Protein AF-A0A7J7J1N2-F1 (afdb_monomer_lite)

Radius of gyration: 21.9 Å; chains: 1; bounding box: 59×49×59 Å

Organism: Bugula neritina (NCBI:txid10212)

Foldseek 3Di:
DFEQEQQDPCSLVCCCPVVVDQQAQAEYEYEHDDDDPLVSLVSSVVRHHQEYEYEHFCQRFPDPVDPDDPPVDPGADQFHWDDDDNFQDPDDLFQPPDDPDPPGHGDDPCPRPRHRPHYYDYGGNNVVQVVQQQFDADFDPPVRDTPRPPGGGHRHPDGVPDPDDDDDDDDDDDDDDDDDDDDDDDADPPCSVDDDDDDFDDDDPPPCVVPPVVVVVVVVVVVVPDDD

Structure (mmCIF, N/CA/C/O backbone):
data_AF-A0A7J7J1N2-F1
#
_entry.id   AF-A0A7J7J1N2-F1
#
loop_
_atom_site.group_PDB
_atom_site.id
_atom_site.type_symbol
_atom_site.label_atom_id
_atom_site.label_alt_id
_atom_site.label_comp_id
_atom_site.label_asym_id
_atom_site.label_entity_id
_atom_site.label_seq_id
_atom_site.pdbx_PDB_ins_code
_atom_site.Cartn_x
_atom_site.Cartn_y
_atom_site.Cartn_z
_atom_site.occupancy
_atom_site.B_iso_or_equiv
_atom_site.auth_seq_id
_atom_site.auth_comp_id
_atom_site.auth_asym_id
_atom_site.auth_atom_id
_atom_site.pdbx_PDB_model_num
ATOM 1 N N . MET A 1 1 ? -14.473 -2.822 15.893 1.00 94.19 1 MET A N 1
ATOM 2 C CA . MET A 1 1 ? -13.327 -2.396 15.053 1.00 94.19 1 MET A CA 1
ATOM 3 C C . MET A 1 1 ? -12.204 -2.017 15.994 1.00 94.19 1 MET A C 1
ATOM 5 O O . MET A 1 1 ? -12.523 -1.513 17.062 1.00 94.19 1 MET A O 1
ATOM 9 N N . ILE A 1 2 ? -10.948 -2.282 15.640 1.00 96.94 2 ILE A N 1
ATOM 10 C CA . ILE A 1 2 ? -9.787 -2.028 16.507 1.00 96.94 2 ILE A CA 1
ATOM 11 C C . ILE A 1 2 ? -8.781 -1.155 15.760 1.00 96.94 2 ILE A C 1
ATOM 13 O O . ILE A 1 2 ? -8.424 -1.467 14.622 1.00 96.94 2 ILE A O 1
ATOM 17 N N . TYR A 1 3 ? -8.334 -0.071 16.387 1.00 97.88 3 TYR A N 1
ATOM 18 C CA . TYR A 1 3 ? -7.266 0.773 15.863 1.00 97.88 3 TYR A CA 1
ATOM 19 C C . TYR A 1 3 ? -5.904 0.207 16.265 1.00 97.88 3 TYR A C 1
ATOM 21 O O . TYR A 1 3 ? -5.630 -0.002 17.444 1.00 97.88 3 TYR A O 1
ATOM 29 N N . VAL A 1 4 ? -5.045 -0.038 15.273 1.00 97.88 4 VAL A N 1
ATOM 30 C CA . VAL A 1 4 ? -3.766 -0.745 15.462 1.00 97.88 4 VAL A CA 1
ATOM 31 C C . VAL A 1 4 ? -2.547 0.105 15.116 1.00 97.88 4 VAL A C 1
ATOM 33 O O . VAL A 1 4 ? -1.507 -0.433 14.744 1.00 97.88 4 VAL A O 1
ATOM 36 N N . ASN A 1 5 ? -2.651 1.436 15.206 1.00 98.12 5 ASN A N 1
ATOM 37 C CA . ASN A 1 5 ? -1.556 2.345 14.855 1.00 98.12 5 ASN A CA 1
ATOM 38 C C . ASN A 1 5 ? -1.039 2.080 13.427 1.00 98.12 5 ASN A C 1
ATOM 40 O O . ASN A 1 5 ? -1.822 2.091 12.474 1.00 98.12 5 ASN A O 1
ATOM 44 N N . TYR A 1 6 ? 0.258 1.811 13.257 1.00 98.25 6 TYR A N 1
ATOM 45 C CA . TYR A 1 6 ? 0.853 1.457 11.971 1.00 98.25 6 TYR A CA 1
ATOM 46 C C . TYR A 1 6 ? 0.746 -0.046 11.667 1.00 98.25 6 TYR A C 1
ATOM 48 O O . TYR A 1 6 ? 1.244 -0.480 10.632 1.00 98.25 6 TYR A O 1
ATOM 56 N N . GLY A 1 7 ? 0.105 -0.857 12.508 1.00 97.88 7 GLY A N 1
ATOM 57 C CA . GLY A 1 7 ? -0.093 -2.288 12.272 1.00 97.88 7 GLY A CA 1
ATOM 58 C C . GLY A 1 7 ? 1.214 -3.076 12.195 1.00 97.88 7 GLY A C 1
ATOM 59 O O . GLY A 1 7 ? 1.315 -3.995 11.384 1.00 97.88 7 GLY A O 1
ATOM 60 N N . ARG A 1 8 ? 2.229 -2.680 12.970 1.00 98.25 8 ARG A N 1
ATOM 61 C CA . ARG A 1 8 ? 3.507 -3.396 13.079 1.00 98.25 8 ARG A CA 1
ATOM 62 C C . ARG A 1 8 ? 3.382 -4.572 14.045 1.00 98.25 8 ARG A C 1
ATOM 64 O O . ARG A 1 8 ? 2.443 -4.610 14.838 1.00 98.25 8 ARG A O 1
ATOM 71 N N . GLU A 1 9 ? 4.321 -5.518 14.007 1.00 97.69 9 GLU A N 1
ATOM 72 C CA . GLU A 1 9 ? 4.297 -6.671 14.926 1.00 97.69 9 GLU A CA 1
ATOM 73 C C . GLU A 1 9 ? 4.297 -6.186 16.384 1.00 97.69 9 GLU A C 1
ATOM 75 O O . GLU A 1 9 ? 3.519 -6.691 17.185 1.00 97.69 9 GLU A O 1
ATOM 80 N N . GLU A 1 10 ? 5.070 -5.145 16.713 1.00 97.56 10 GLU A N 1
ATOM 81 C CA . GLU A 1 10 ? 5.071 -4.543 18.048 1.00 97.56 10 GLU A CA 1
ATOM 82 C C . GLU A 1 10 ? 3.730 -3.901 18.427 1.00 97.56 10 GLU A C 1
ATOM 84 O O . GLU A 1 10 ? 3.342 -3.972 19.590 1.00 97.56 10 GLU A O 1
ATOM 89 N N . ASP A 1 11 ? 2.997 -3.323 17.467 1.00 97.81 11 ASP A N 1
ATOM 90 C CA . ASP A 1 11 ? 1.694 -2.705 17.733 1.00 97.81 11 ASP A CA 1
ATOM 91 C C . ASP A 1 11 ? 0.656 -3.796 18.062 1.00 97.81 11 ASP A C 1
ATOM 93 O O . ASP A 1 11 ? -0.063 -3.703 19.057 1.00 97.81 11 ASP A O 1
ATOM 97 N N . PHE A 1 12 ? 0.615 -4.868 17.262 1.00 97.81 12 PHE A N 1
ATOM 98 C CA . PHE A 1 12 ? -0.273 -6.009 17.499 1.00 97.81 12 PHE A CA 1
ATOM 99 C C . PHE A 1 12 ? 0.091 -6.785 18.769 1.00 97.81 12 PHE A C 1
ATOM 101 O O . PHE A 1 12 ? -0.794 -7.187 19.525 1.00 97.81 12 PHE A O 1
ATOM 108 N N . HIS A 1 13 ? 1.385 -7.008 19.012 1.00 97.25 13 HIS A N 1
ATOM 109 C CA . HIS A 1 13 ? 1.867 -7.686 20.209 1.00 97.25 13 HIS A CA 1
ATOM 110 C C . HIS A 1 13 ? 1.485 -6.911 21.469 1.00 97.25 13 HIS A C 1
ATOM 112 O O . HIS A 1 13 ? 0.858 -7.486 22.351 1.00 97.25 13 HIS A O 1
ATOM 118 N N . TRP A 1 14 ? 1.768 -5.607 21.504 1.00 95.56 14 TRP A N 1
ATOM 119 C CA . TRP A 1 14 ? 1.466 -4.750 22.647 1.00 95.56 14 TRP A CA 1
ATOM 120 C C . TRP A 1 14 ? -0.037 -4.677 22.948 1.00 95.56 14 TRP A C 1
ATOM 122 O O . TRP A 1 14 ? -0.441 -4.817 24.099 1.00 95.56 14 TRP A O 1
ATOM 132 N N . LEU A 1 15 ? -0.889 -4.551 21.924 1.00 95.06 15 LEU A N 1
ATOM 133 C CA . LEU A 1 15 ? -2.345 -4.592 22.115 1.00 95.06 15 LEU A CA 1
ATOM 134 C C . LEU A 1 15 ? -2.818 -5.928 22.700 1.00 95.06 15 LEU A C 1
ATOM 136 O O . LEU A 1 15 ? -3.696 -5.955 23.559 1.00 95.06 15 LEU A O 1
ATOM 140 N N . LYS A 1 16 ? -2.230 -7.040 22.250 1.00 94.31 16 LYS A N 1
ATOM 141 C CA . LYS A 1 16 ? -2.597 -8.373 22.730 1.00 94.31 16 LYS A CA 1
ATOM 142 C C . LYS A 1 16 ? -2.125 -8.627 24.164 1.00 94.31 16 LYS A C 1
ATOM 144 O O . LYS A 1 16 ? -2.864 -9.239 24.926 1.00 94.31 16 LYS A O 1
ATOM 149 N N . THR A 1 17 ? -0.911 -8.207 24.525 1.00 94.38 17 THR A N 1
ATOM 150 C CA . THR A 1 17 ? -0.311 -8.522 25.833 1.00 94.38 17 THR A CA 1
ATOM 151 C C . THR A 1 17 ? -0.628 -7.487 26.902 1.00 94.38 17 THR A C 1
ATOM 153 O O . THR A 1 17 ? -1.011 -7.863 28.003 1.00 94.38 17 THR A O 1
ATOM 156 N N . GLU A 1 18 ? -0.509 -6.198 26.582 1.00 92.00 18 GLU A N 1
ATOM 157 C CA . GLU A 1 18 ? -0.616 -5.113 27.566 1.00 92.00 18 GLU A CA 1
ATOM 158 C C . GLU A 1 18 ? -2.031 -4.549 27.671 1.00 92.00 18 GLU A C 1
ATOM 160 O O . GLU A 1 18 ? -2.418 -4.050 28.722 1.00 92.00 18 GLU A O 1
ATOM 165 N N . GLN A 1 19 ? -2.804 -4.604 26.582 1.00 89.19 19 GLN A N 1
ATOM 166 C CA . GLN A 1 19 ? -4.180 -4.089 26.535 1.00 89.19 19 GLN A CA 1
ATOM 167 C C . GLN A 1 19 ? -5.235 -5.203 26.487 1.00 89.19 19 GLN A C 1
ATOM 169 O O . GLN A 1 19 ? -6.429 -4.918 26.474 1.00 89.19 19 GLN A O 1
ATOM 174 N N . ASN A 1 20 ? -4.801 -6.471 26.463 1.00 90.75 20 ASN A N 1
ATOM 175 C CA . ASN A 1 20 ? -5.659 -7.658 26.412 1.00 90.75 20 ASN A CA 1
ATOM 176 C C . ASN A 1 20 ? -6.743 -7.588 25.312 1.00 90.75 20 ASN A C 1
ATOM 178 O O . ASN A 1 20 ? -7.880 -8.022 25.502 1.00 90.75 20 ASN A O 1
ATOM 182 N N . VAL A 1 21 ? -6.394 -7.001 24.164 1.00 91.62 21 VAL A N 1
ATOM 183 C CA . VAL A 1 21 ? -7.302 -6.834 23.027 1.00 91.62 21 VAL A CA 1
ATOM 184 C C . VAL A 1 21 ? -7.444 -8.154 22.274 1.00 91.62 21 VAL A C 1
ATOM 186 O O . VAL A 1 21 ? -6.453 -8.743 21.834 1.00 91.62 21 VAL A O 1
ATOM 189 N N . ASP A 1 22 ? -8.689 -8.588 22.075 1.00 92.19 22 ASP A N 1
ATOM 190 C CA . ASP A 1 22 ? -9.017 -9.724 21.217 1.00 92.19 22 ASP A CA 1
ATOM 191 C C . ASP A 1 22 ? -9.287 -9.263 19.780 1.00 92.19 22 ASP A C 1
ATOM 193 O O . ASP A 1 22 ? -10.165 -8.439 19.512 1.00 92.19 22 ASP A O 1
ATOM 197 N N . PHE A 1 23 ? -8.517 -9.807 18.843 1.00 95.31 23 PHE A N 1
ATOM 198 C CA . PHE A 1 23 ? -8.631 -9.505 17.421 1.00 95.31 23 PHE A CA 1
ATOM 199 C C . PHE A 1 23 ? -9.545 -10.480 16.676 1.00 95.31 23 PHE A C 1
ATOM 201 O O . PHE A 1 23 ? -9.866 -10.206 15.514 1.00 95.31 23 PHE A O 1
ATOM 208 N N . GLU A 1 24 ? -9.966 -11.583 17.300 1.00 95.00 24 GLU A N 1
ATOM 209 C CA . GLU A 1 24 ? -10.722 -12.645 16.641 1.00 95.00 24 GLU A CA 1
ATOM 210 C C . GLU A 1 24 ? -12.028 -12.105 16.041 1.00 95.00 24 GLU A C 1
ATOM 212 O O . GLU A 1 24 ? -12.868 -11.494 16.704 1.00 95.00 24 GLU A O 1
ATOM 217 N N . GLY A 1 25 ? -12.192 -12.272 14.727 1.00 92.75 25 GLY A N 1
ATOM 218 C CA . GLY A 1 25 ? -13.376 -11.796 14.010 1.00 92.75 25 GLY A CA 1
ATOM 219 C C . GLY A 1 25 ? -13.485 -10.269 13.868 1.00 92.75 25 GLY A C 1
ATOM 220 O O . GLY A 1 25 ? -14.475 -9.779 13.312 1.00 92.75 25 GLY A O 1
ATOM 221 N N . SER A 1 26 ? -12.487 -9.508 14.324 1.00 95.19 26 SER A N 1
ATOM 222 C CA . SER A 1 26 ? -12.503 -8.044 14.312 1.00 95.19 26 SER A CA 1
ATOM 223 C C . SER A 1 26 ? -12.210 -7.454 12.925 1.00 95.19 26 SER A C 1
ATOM 225 O O . SER A 1 26 ? -11.628 -8.091 12.046 1.00 95.19 26 SER A O 1
ATOM 227 N N . VAL A 1 27 ? -12.606 -6.196 12.720 1.00 97.56 27 VAL A N 1
ATOM 228 C CA . VAL A 1 27 ? -12.103 -5.365 11.616 1.00 97.56 27 VAL A CA 1
ATOM 229 C C . VAL A 1 27 ? -11.045 -4.439 12.194 1.00 97.56 27 VAL A C 1
ATOM 231 O O . VAL A 1 27 ? -11.363 -3.663 13.100 1.00 97.56 27 VAL A O 1
ATOM 234 N N . VAL A 1 28 ? -9.821 -4.500 11.677 1.00 98.06 28 VAL A N 1
ATOM 235 C CA . VAL A 1 28 ? -8.739 -3.608 12.108 1.00 98.06 28 VAL A CA 1
ATOM 236 C C . VAL A 1 28 ? -8.658 -2.383 11.209 1.00 98.06 28 VAL A C 1
ATOM 238 O O . VAL A 1 28 ? -8.898 -2.475 10.005 1.00 98.06 28 VAL A O 1
ATOM 241 N N . ILE A 1 29 ? -8.309 -1.237 11.784 1.00 98.50 29 ILE A N 1
ATOM 242 C CA . ILE A 1 29 ? -7.988 -0.011 11.054 1.00 98.50 29 ILE A CA 1
ATOM 243 C C . ILE A 1 29 ? -6.557 0.416 11.387 1.00 98.50 29 ILE A C 1
ATOM 245 O O . ILE A 1 29 ? -6.199 0.559 12.556 1.00 98.50 29 ILE A O 1
ATOM 249 N N . ALA A 1 30 ? -5.731 0.591 10.357 1.00 98.50 30 ALA A N 1
ATOM 250 C CA . ALA A 1 30 ? -4.317 0.933 10.486 1.00 98.50 30 ALA A CA 1
ATOM 251 C C . ALA A 1 30 ? -3.959 2.114 9.582 1.00 98.50 30 ALA A C 1
ATOM 253 O O . ALA A 1 30 ? -4.400 2.186 8.431 1.00 98.50 30 ALA A O 1
ATOM 254 N N . ARG A 1 31 ? -3.100 3.012 10.066 1.00 97.88 31 ARG A N 1
ATOM 255 C CA . ARG A 1 31 ? -2.530 4.067 9.224 1.00 97.88 31 ARG A CA 1
ATOM 256 C C . ARG A 1 31 ? -1.382 3.540 8.358 1.00 97.88 31 ARG A C 1
ATOM 258 O O . ARG A 1 31 ? -0.625 2.634 8.737 1.00 97.88 31 ARG A O 1
ATOM 265 N N . TYR A 1 32 ? -1.256 4.094 7.155 1.00 98.25 32 TYR A N 1
ATOM 266 C CA . TYR A 1 32 ? -0.101 3.887 6.280 1.00 98.25 32 TYR A CA 1
ATOM 267 C C . TYR A 1 32 ? 1.189 4.399 6.928 1.00 98.25 32 TYR A C 1
ATOM 269 O O . TYR A 1 32 ? 1.142 5.253 7.797 1.00 98.25 32 TYR A O 1
ATOM 277 N N . GLY A 1 33 ? 2.341 3.871 6.496 1.00 96.69 33 GLY A N 1
ATOM 278 C CA . GLY A 1 33 ? 3.667 4.263 6.995 1.00 96.69 33 GLY A CA 1
ATOM 279 C C . GLY A 1 33 ? 4.388 3.159 7.775 1.00 96.69 33 GLY A C 1
ATOM 280 O O . GLY A 1 33 ? 3.802 2.119 8.081 1.00 96.69 33 GLY A O 1
ATOM 281 N N . LYS A 1 34 ? 5.666 3.400 8.089 1.00 97.19 34 LYS A N 1
ATOM 282 C CA . LYS A 1 34 ? 6.611 2.538 8.838 1.00 97.19 34 LYS A CA 1
ATOM 283 C C . LYS A 1 34 ? 6.968 1.186 8.203 1.00 97.19 34 LYS A C 1
ATOM 285 O O . LYS A 1 34 ? 8.148 0.906 8.056 1.00 97.19 34 LYS A O 1
ATOM 290 N N . ILE A 1 35 ? 5.986 0.375 7.816 1.00 97.69 35 ILE A N 1
ATOM 291 C CA . ILE A 1 35 ? 6.182 -0.938 7.180 1.00 97.69 35 ILE A CA 1
ATOM 292 C C . ILE A 1 35 ? 5.383 -1.048 5.883 1.00 97.69 35 ILE A C 1
ATOM 294 O O . ILE A 1 35 ? 4.465 -0.255 5.628 1.00 97.69 35 ILE A O 1
ATOM 298 N N . PHE A 1 36 ? 5.714 -2.046 5.064 1.00 96.94 36 PHE A N 1
ATOM 299 C CA . PHE A 1 36 ? 4.992 -2.300 3.828 1.00 96.94 36 PHE A CA 1
ATOM 300 C C . PHE A 1 36 ? 3.535 -2.682 4.113 1.00 96.94 36 PHE A C 1
ATOM 302 O O . PHE A 1 36 ? 3.192 -3.342 5.092 1.00 96.94 36 PHE A O 1
ATOM 309 N N . ARG A 1 37 ? 2.627 -2.226 3.249 1.00 97.44 37 ARG A N 1
ATOM 310 C CA . ARG A 1 37 ? 1.184 -2.362 3.476 1.00 97.44 37 ARG A CA 1
ATOM 311 C C . ARG A 1 37 ? 0.686 -3.806 3.439 1.00 97.44 37 ARG A C 1
ATOM 313 O O . ARG A 1 37 ? -0.295 -4.095 4.113 1.00 97.44 37 ARG A O 1
ATOM 320 N N . ALA A 1 38 ? 1.341 -4.691 2.680 1.00 96.56 38 ALA A N 1
ATOM 321 C CA . ALA A 1 38 ? 1.002 -6.113 2.697 1.00 96.56 38 ALA A CA 1
ATOM 322 C C . ALA A 1 38 ? 1.293 -6.730 4.070 1.00 96.56 38 ALA A C 1
ATOM 324 O O . ALA A 1 38 ? 0.462 -7.477 4.576 1.00 96.56 38 ALA A O 1
ATOM 325 N N . ASP A 1 39 ? 2.403 -6.348 4.708 1.00 97.00 39 ASP A N 1
ATOM 326 C CA . ASP A 1 39 ? 2.789 -6.871 6.022 1.00 97.00 39 ASP A CA 1
ATOM 327 C C . ASP A 1 39 ? 1.735 -6.535 7.076 1.00 97.00 39 ASP A C 1
ATOM 329 O O . ASP A 1 39 ? 1.319 -7.416 7.818 1.00 97.00 39 ASP A O 1
ATOM 333 N N . LYS A 1 40 ? 1.193 -5.309 7.065 1.00 98.19 40 LYS A N 1
ATOM 334 C CA . LYS A 1 40 ? 0.078 -4.911 7.948 1.00 98.19 40 LYS A CA 1
ATOM 335 C C . LYS A 1 40 ? -1.115 -5.868 7.837 1.00 98.19 40 LYS A C 1
ATOM 337 O O . LYS A 1 40 ? -1.709 -6.242 8.843 1.00 98.19 40 LYS A O 1
ATOM 342 N N . VAL A 1 41 ? -1.475 -6.260 6.611 1.00 97.75 41 VAL A N 1
ATOM 343 C CA . VAL A 1 41 ? -2.617 -7.150 6.333 1.00 97.75 41 VAL A CA 1
ATOM 344 C C . VAL A 1 41 ? -2.299 -8.592 6.728 1.00 97.75 41 VAL A C 1
ATOM 346 O O . VAL A 1 41 ? -3.145 -9.268 7.309 1.00 97.75 41 VAL A O 1
ATOM 349 N N . THR A 1 42 ? -1.078 -9.055 6.458 1.00 96.88 42 THR A N 1
ATOM 350 C CA . THR A 1 42 ? -0.596 -10.378 6.874 1.00 96.88 42 THR A CA 1
ATOM 351 C C . THR A 1 42 ? -0.586 -10.507 8.396 1.00 96.88 42 THR A C 1
ATOM 353 O O . THR A 1 42 ? -1.055 -11.510 8.931 1.00 96.88 42 THR A O 1
ATOM 356 N N . LEU A 1 43 ? -0.117 -9.476 9.103 1.00 97.75 43 LEU A N 1
ATOM 357 C CA . LEU A 1 43 ? -0.125 -9.414 10.561 1.00 97.75 43 LEU A CA 1
ATOM 358 C C . LEU A 1 43 ? -1.547 -9.366 11.115 1.00 97.75 43 LEU A C 1
ATOM 360 O O . LEU A 1 43 ? -1.881 -10.158 11.989 1.00 97.75 43 LEU A O 1
ATOM 364 N N . ALA A 1 44 ? -2.421 -8.534 10.548 1.00 98.06 44 ALA A N 1
ATOM 365 C CA . ALA A 1 44 ? -3.831 -8.515 10.924 1.00 98.06 44 ALA A CA 1
ATOM 366 C C . ALA A 1 44 ? -4.467 -9.914 10.832 1.00 98.06 44 ALA A C 1
ATOM 368 O O . ALA A 1 44 ? -5.111 -10.364 11.779 1.00 98.06 44 ALA A O 1
ATOM 369 N N . ALA A 1 45 ? -4.229 -10.632 9.729 1.00 97.19 45 ALA A N 1
ATOM 370 C CA . ALA A 1 45 ? -4.716 -11.997 9.549 1.00 97.19 45 ALA A CA 1
ATOM 371 C C . ALA A 1 45 ? -4.102 -12.976 10.567 1.00 97.19 45 ALA A C 1
ATOM 373 O O . ALA A 1 45 ? -4.826 -13.773 11.157 1.00 97.19 45 ALA A O 1
ATOM 374 N N . LYS A 1 46 ? -2.787 -12.892 10.818 1.00 96.75 46 LYS A N 1
ATOM 375 C CA . LYS A 1 46 ? -2.064 -13.716 11.808 1.00 96.75 46 LYS A CA 1
ATOM 376 C C . LYS A 1 46 ? -2.642 -13.567 13.218 1.00 96.75 46 LYS A C 1
ATOM 378 O O . LYS A 1 46 ? -2.661 -14.535 13.972 1.00 96.75 46 LYS A O 1
ATOM 383 N N . TYR A 1 47 ? -3.099 -12.368 13.573 1.00 97.12 47 TYR A N 1
ATOM 384 C CA . TYR A 1 47 ? -3.678 -12.085 14.884 1.00 97.12 47 TYR A CA 1
ATOM 385 C C . TYR A 1 47 ? -5.179 -12.408 14.987 1.00 97.12 47 TYR A C 1
ATOM 387 O O . TYR A 1 47 ? -5.704 -12.331 16.090 1.00 97.12 47 TYR A O 1
ATOM 395 N N . GLY A 1 48 ? -5.851 -12.821 13.902 1.00 96.88 48 GLY A N 1
ATOM 396 C CA . GLY A 1 48 ? -7.262 -13.249 13.916 1.00 96.88 48 GLY A CA 1
ATOM 397 C C . GLY A 1 48 ? -8.261 -12.223 13.366 1.00 96.88 48 GLY A C 1
ATOM 398 O O . GLY A 1 48 ? -9.473 -12.449 13.396 1.00 96.88 48 GLY A O 1
ATOM 399 N N . ALA A 1 49 ? -7.787 -11.095 12.824 1.00 97.69 49 ALA A N 1
ATOM 400 C CA . ALA A 1 49 ? -8.670 -10.110 12.209 1.00 97.69 49 ALA A CA 1
ATOM 401 C C . ALA A 1 49 ? -9.356 -10.684 10.961 1.00 97.69 49 ALA A C 1
ATOM 403 O O . ALA A 1 49 ? -8.754 -11.396 10.162 1.00 97.69 49 ALA A O 1
ATOM 404 N N . LYS A 1 50 ? -10.618 -10.308 10.747 1.00 97.38 50 LYS A N 1
ATOM 405 C CA . LYS A 1 50 ? -11.438 -10.748 9.610 1.00 97.38 50 LYS A CA 1
ATOM 406 C C . LYS A 1 50 ? -11.348 -9.820 8.402 1.00 97.38 50 LYS A C 1
ATOM 408 O O . LYS A 1 50 ? -11.672 -10.236 7.296 1.00 97.38 50 LYS A O 1
ATOM 413 N N . ALA A 1 51 ? -10.958 -8.563 8.603 1.00 98.12 51 ALA A N 1
ATOM 414 C CA . ALA A 1 51 ? -10.712 -7.598 7.535 1.00 98.12 51 ALA A CA 1
ATOM 415 C C . ALA A 1 51 ? -9.797 -6.468 8.023 1.00 98.12 51 ALA A C 1
ATOM 417 O O . ALA A 1 51 ? -9.746 -6.181 9.220 1.00 98.12 51 ALA A O 1
ATOM 418 N N . ALA A 1 52 ? -9.130 -5.795 7.085 1.00 98.31 52 ALA A N 1
ATOM 419 C CA . ALA A 1 52 ? -8.285 -4.639 7.357 1.00 98.31 52 ALA A CA 1
ATOM 420 C C . ALA A 1 52 ? -8.746 -3.397 6.580 1.00 98.31 52 ALA A C 1
ATOM 422 O O . ALA A 1 52 ? -9.095 -3.463 5.402 1.00 98.31 52 ALA A O 1
ATOM 423 N N . ILE A 1 53 ? -8.710 -2.243 7.235 1.00 98.56 53 ILE A N 1
ATOM 424 C CA . ILE A 1 53 ? -8.911 -0.931 6.625 1.00 98.56 53 ILE A CA 1
ATOM 425 C C . ILE A 1 53 ? -7.613 -0.145 6.764 1.00 98.56 53 ILE A C 1
ATOM 427 O O . ILE A 1 53 ? -7.053 -0.051 7.855 1.00 98.56 53 ILE A O 1
ATOM 431 N N . LEU A 1 54 ? -7.128 0.410 5.657 1.00 98.69 54 LEU A N 1
ATOM 432 C CA . LEU A 1 54 ? -5.924 1.238 5.631 1.00 98.69 54 LEU A CA 1
ATOM 433 C C . LEU A 1 54 ? -6.293 2.690 5.328 1.00 98.69 54 LEU A C 1
ATOM 435 O O . LEU A 1 54 ? -7.141 2.942 4.479 1.00 98.69 54 LEU A O 1
ATOM 439 N N . TYR A 1 55 ? -5.653 3.655 5.976 1.00 98.56 55 TYR A N 1
ATOM 440 C CA . TYR A 1 55 ? -5.867 5.073 5.671 1.00 98.56 55 TYR A CA 1
ATOM 441 C C . TYR A 1 55 ? -4.566 5.871 5.798 1.00 98.56 55 TYR A C 1
ATOM 443 O O . TYR A 1 55 ? -3.608 5.421 6.426 1.00 98.56 55 TYR A O 1
ATOM 451 N N . SER A 1 56 ? -4.494 7.038 5.163 1.00 98.06 56 SER A N 1
ATOM 452 C CA . SER A 1 56 ? -3.341 7.943 5.263 1.00 98.06 56 SER A CA 1
ATOM 453 C C . SER A 1 56 ? -3.629 9.013 6.306 1.00 98.06 56 SER A C 1
ATOM 455 O O . SER A 1 56 ? -4.403 9.921 6.034 1.00 98.06 56 SER A O 1
ATOM 457 N N . ASP A 1 57 ? -3.055 8.882 7.501 1.00 97.44 57 ASP A N 1
ATOM 458 C CA . ASP A 1 57 ? -3.259 9.858 8.571 1.00 97.44 57 ASP A CA 1
ATOM 459 C C . ASP A 1 57 ? -2.593 11.201 8.216 1.00 97.44 57 ASP A C 1
ATOM 461 O O . ASP A 1 57 ? -1.429 11.184 7.802 1.00 97.44 57 ASP A O 1
ATOM 465 N N . PRO A 1 58 ? -3.266 12.354 8.408 1.00 95.38 58 PRO A N 1
ATOM 466 C CA . PRO A 1 58 ? -2.667 13.669 8.184 1.00 95.38 58 PRO A CA 1
ATOM 467 C C . PRO A 1 58 ? -1.360 13.871 8.960 1.00 95.38 58 PRO A C 1
ATOM 469 O O . PRO A 1 58 ? -0.504 14.625 8.513 1.00 95.38 58 PRO A O 1
ATOM 472 N N . TYR A 1 59 ? -1.135 13.123 10.047 1.00 94.94 59 TYR A N 1
ATOM 473 C CA . TYR A 1 59 ? 0.111 13.180 10.811 1.00 94.94 59 TYR A CA 1
ATOM 474 C C . TYR A 1 59 ? 1.341 12.895 9.939 1.00 94.94 59 TYR A C 1
ATOM 476 O O . TYR A 1 59 ? 2.395 13.491 10.137 1.00 94.94 59 TYR A O 1
ATOM 484 N N . ASP A 1 60 ? 1.189 12.015 8.945 1.00 93.31 60 ASP A N 1
ATOM 485 C CA . ASP A 1 60 ? 2.244 11.642 8.003 1.00 93.31 60 ASP A CA 1
ATOM 486 C C . ASP A 1 60 ? 2.067 12.282 6.612 1.00 93.31 60 ASP A C 1
ATOM 488 O O . ASP A 1 60 ? 2.972 12.192 5.780 1.00 93.31 60 ASP A O 1
ATOM 492 N N . SER A 1 61 ? 0.901 12.869 6.313 1.00 90.06 61 SER A N 1
ATOM 493 C CA . SER A 1 61 ? 0.529 13.285 4.949 1.00 90.06 61 SER A CA 1
ATOM 494 C C . SER A 1 61 ? -0.021 14.707 4.803 1.00 90.06 61 SER A C 1
ATOM 496 O O . SER A 1 61 ? -0.504 15.052 3.721 1.00 90.06 61 SER A O 1
ATOM 498 N N . SER A 1 62 ? 0.035 15.531 5.849 1.00 89.06 62 SER A N 1
ATOM 499 C CA . SER A 1 62 ? -0.305 16.957 5.798 1.00 89.06 62 SER A CA 1
ATOM 500 C C . SER A 1 62 ? 0.736 17.818 6.514 1.00 89.06 62 SER A C 1
ATOM 502 O O . SER A 1 62 ? 1.566 17.327 7.278 1.00 89.06 62 SER A O 1
ATOM 504 N N . SER A 1 63 ? 0.672 19.132 6.292 1.00 82.06 63 SER A N 1
ATOM 505 C CA . SER A 1 63 ? 1.462 20.072 7.084 1.00 82.06 63 SER A CA 1
ATOM 506 C C . SER A 1 63 ? 0.915 20.172 8.513 1.00 82.06 63 SER A C 1
ATOM 508 O O . SER A 1 63 ? -0.303 20.206 8.695 1.00 82.06 63 SER A O 1
ATOM 510 N N . PRO A 1 64 ? 1.784 20.306 9.529 1.00 74.56 64 PRO A N 1
ATOM 511 C CA . PRO A 1 64 ? 1.372 20.671 10.885 1.00 74.56 64 PRO A CA 1
ATOM 512 C C . PRO A 1 64 ? 0.864 22.115 11.012 1.00 74.56 64 PRO A C 1
ATOM 514 O O . PRO A 1 64 ? 0.198 22.447 11.989 1.00 74.56 64 PRO A O 1
ATOM 517 N N . THR A 1 65 ? 1.228 22.996 10.075 1.00 77.38 65 THR A N 1
ATOM 518 C CA . THR A 1 65 ? 0.988 24.449 10.160 1.00 77.38 65 THR A CA 1
ATOM 519 C C . THR A 1 65 ? 0.081 24.989 9.061 1.00 77.38 65 THR A C 1
ATOM 521 O O . THR A 1 65 ? -0.302 26.157 9.110 1.00 77.38 65 THR A O 1
ATOM 524 N N . ASP A 1 66 ? -0.258 24.163 8.074 1.00 78.94 66 ASP A N 1
ATOM 525 C CA . ASP A 1 66 ? -1.038 24.556 6.909 1.00 78.94 66 ASP A CA 1
ATOM 526 C C . ASP A 1 66 ? -2.166 23.547 6.670 1.00 78.94 66 ASP A C 1
ATOM 528 O O . ASP A 1 66 ? -1.924 22.359 6.464 1.00 78.94 66 ASP A O 1
ATOM 532 N N . ASN A 1 67 ? -3.402 24.046 6.709 1.00 81.81 67 ASN A N 1
ATOM 533 C CA . ASN A 1 67 ? -4.613 23.256 6.492 1.00 81.81 67 ASN A CA 1
ATOM 534 C C . ASN A 1 67 ? -5.009 23.174 5.010 1.00 81.81 67 ASN A C 1
ATOM 536 O O . ASN A 1 67 ? -6.038 22.578 4.683 1.00 81.81 67 ASN A O 1
ATOM 540 N N . SER A 1 68 ? -4.247 23.802 4.114 1.00 90.44 68 SER A N 1
ATOM 541 C CA . SER A 1 68 ? -4.459 23.673 2.682 1.00 90.44 68 SER A CA 1
ATOM 542 C C . SER A 1 68 ? -4.125 22.255 2.215 1.00 90.44 68 SER A C 1
ATOM 544 O O . SER A 1 68 ? -3.270 21.558 2.765 1.00 90.44 68 SER A O 1
ATOM 546 N N . SER A 1 69 ? -4.797 21.824 1.158 1.00 94.44 69 SER A N 1
ATOM 547 C CA . SER A 1 69 ? -4.518 20.564 0.473 1.00 94.44 69 SER A CA 1
ATOM 548 C C . SER A 1 69 ? -4.621 20.789 -1.028 1.00 94.44 69 SER A C 1
ATOM 550 O O . SER A 1 69 ? -4.985 21.883 -1.467 1.00 94.44 69 SER A O 1
ATOM 552 N N . TYR A 1 70 ? -4.306 19.774 -1.828 1.00 95.06 70 TYR A N 1
ATOM 553 C CA . TYR A 1 70 ? -4.520 19.852 -3.270 1.00 95.06 70 TYR A CA 1
ATOM 554 C C . TYR A 1 70 ? -5.966 20.285 -3.596 1.00 95.06 70 TYR A C 1
ATOM 556 O O . TYR A 1 70 ? -6.905 19.675 -3.073 1.00 95.06 70 TYR A O 1
ATOM 564 N N . PRO A 1 71 ? -6.178 21.296 -4.464 1.00 95.44 71 PRO A N 1
ATOM 565 C CA . PRO A 1 71 ? -5.220 21.851 -5.432 1.00 95.44 71 PRO A CA 1
ATOM 566 C C . PRO A 1 71 ? -4.362 23.031 -4.949 1.00 95.44 71 PRO A C 1
ATOM 568 O O . PRO A 1 71 ? -3.429 23.407 -5.654 1.00 95.44 71 PRO A O 1
ATOM 571 N N . ASP A 1 72 ? -4.650 23.610 -3.785 1.00 94.62 72 ASP A N 1
ATOM 572 C CA . ASP A 1 72 ? -3.994 24.839 -3.315 1.00 94.62 72 ASP A CA 1
ATOM 573 C C . ASP A 1 72 ? -2.618 24.576 -2.680 1.00 94.62 72 ASP A C 1
ATOM 575 O O . ASP A 1 72 ? -1.789 25.479 -2.563 1.00 94.62 72 ASP A O 1
ATOM 579 N N . SER A 1 73 ? -2.343 23.322 -2.318 1.00 93.69 73 SER A N 1
ATOM 580 C CA . SER A 1 73 ? -1.013 22.847 -1.939 1.00 93.69 73 SER A CA 1
ATOM 581 C C . SER A 1 73 ? -0.744 21.423 -2.426 1.00 93.69 73 SER A C 1
ATOM 583 O O . SER A 1 73 ? -1.517 20.823 -3.169 1.00 93.69 73 SER A O 1
ATOM 585 N N . TRP A 1 74 ? 0.402 20.874 -2.033 1.00 92.50 74 TRP A N 1
ATOM 586 C CA . TRP A 1 74 ? 0.843 19.525 -2.385 1.00 92.50 74 TRP A CA 1
ATOM 587 C C . TRP A 1 74 ? 0.424 18.467 -1.352 1.00 92.50 74 TRP A C 1
ATOM 589 O O . TRP A 1 74 ? 0.678 17.279 -1.556 1.00 92.50 74 TRP A O 1
ATOM 599 N N . TRP A 1 75 ? -0.220 18.882 -0.255 1.00 94.94 75 TRP A N 1
ATOM 600 C CA . TRP A 1 75 ? -0.673 17.982 0.802 1.00 94.94 75 TRP A CA 1
ATOM 601 C C . TRP A 1 75 ? -1.915 17.192 0.399 1.00 94.94 75 TRP A C 1
ATOM 603 O O . TRP A 1 75 ? -2.730 17.627 -0.422 1.00 94.94 75 TRP A O 1
ATOM 613 N N . LEU A 1 76 ? -2.057 16.006 0.994 1.00 95.19 76 LEU A N 1
ATOM 614 C CA . LEU A 1 76 ? -3.141 15.083 0.685 1.00 95.19 76 LEU A CA 1
ATOM 615 C C . LEU A 1 76 ? -4.496 15.688 1.111 1.00 95.19 76 LEU A C 1
ATOM 617 O O . LEU A 1 76 ? -4.639 16.045 2.278 1.00 95.19 76 LEU A O 1
ATOM 621 N N . PRO A 1 77 ? -5.504 15.777 0.221 1.00 95.75 77 PRO A N 1
ATOM 622 C CA . PRO A 1 77 ? -6.847 16.214 0.600 1.00 95.75 77 PRO A CA 1
ATOM 623 C C . PRO A 1 77 ? -7.590 15.147 1.412 1.00 95.75 77 PRO A C 1
ATOM 625 O O . PRO A 1 77 ? -7.290 13.955 1.320 1.00 95.75 77 PRO A O 1
ATOM 628 N N . SER A 1 78 ? -8.635 15.553 2.140 1.00 95.31 78 SER A N 1
ATOM 629 C CA . SER A 1 78 ? -9.414 14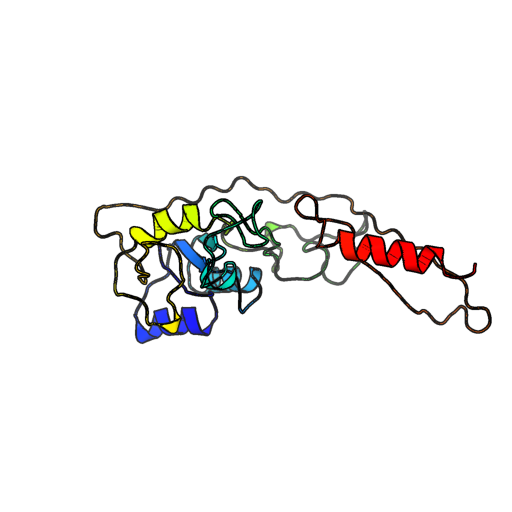.673 3.035 1.00 95.31 78 SER A CA 1
ATOM 630 C C . SER A 1 78 ? -10.151 13.544 2.354 1.00 95.31 78 SER A C 1
ATOM 632 O O . SER A 1 78 ? -10.470 12.556 3.007 1.00 95.31 78 SER A O 1
ATOM 634 N N . THR A 1 79 ? -10.362 13.669 1.051 1.00 96.94 79 THR A N 1
ATOM 635 C CA . THR A 1 79 ? -10.970 12.669 0.173 1.00 96.94 79 THR A CA 1
ATOM 636 C C . THR A 1 79 ? -9.927 11.826 -0.570 1.00 96.94 79 THR A C 1
ATOM 638 O O . THR A 1 79 ? -10.279 10.905 -1.307 1.00 96.94 79 THR A O 1
ATOM 641 N N . GLY A 1 80 ? -8.635 12.122 -0.397 1.00 97.12 80 GLY A N 1
ATOM 642 C CA . GLY A 1 80 ? -7.531 11.422 -1.038 1.00 97.12 80 GLY A CA 1
ATOM 643 C C . GLY A 1 80 ? -7.338 10.013 -0.476 1.00 97.12 80 GLY A C 1
ATOM 644 O O . GLY A 1 80 ? -7.312 9.811 0.735 1.00 97.12 80 GLY A O 1
ATOM 645 N N . VAL A 1 81 ? -7.167 9.031 -1.367 1.00 98.19 81 VAL A N 1
ATOM 646 C CA . VAL A 1 81 ? -6.978 7.618 -1.002 1.00 98.19 81 VAL A CA 1
ATOM 647 C C . VAL A 1 81 ? -5.708 7.071 -1.640 1.00 98.19 81 VAL A C 1
ATOM 649 O O . VAL A 1 81 ? -5.585 7.028 -2.869 1.00 98.19 81 VAL A O 1
ATOM 652 N N . GLN A 1 82 ? -4.782 6.590 -0.807 1.00 97.69 82 GLN A N 1
ATOM 653 C CA . GLN A 1 82 ? -3.602 5.871 -1.281 1.00 97.69 82 GLN A CA 1
ATOM 654 C C . GLN A 1 82 ? -4.005 4.483 -1.804 1.00 97.69 82 GLN A C 1
ATOM 656 O O . GLN A 1 82 ? -4.615 3.678 -1.096 1.00 97.69 82 GLN A O 1
ATOM 661 N N . ARG A 1 83 ? -3.641 4.192 -3.057 1.00 97.88 83 ARG A N 1
ATOM 662 C CA . ARG A 1 83 ? -3.713 2.848 -3.652 1.00 97.88 83 ARG A CA 1
ATOM 663 C C . ARG A 1 83 ? -2.385 2.122 -3.455 1.00 97.88 83 ARG A C 1
ATOM 665 O O . ARG A 1 83 ? -1.352 2.745 -3.227 1.00 97.88 83 ARG A O 1
ATOM 672 N N . GLY A 1 84 ? -2.403 0.800 -3.551 1.00 96.75 84 GLY A N 1
ATOM 673 C CA . GLY A 1 84 ? -1.183 0.010 -3.462 1.00 96.75 84 GLY A CA 1
ATOM 674 C C . GLY A 1 84 ? -1.457 -1.484 -3.433 1.00 96.75 84 GLY A C 1
ATOM 675 O O . GLY A 1 84 ? -2.519 -1.926 -2.998 1.00 96.75 84 GLY A O 1
ATOM 676 N N . THR A 1 85 ? -0.471 -2.264 -3.872 1.00 96.25 85 THR A N 1
ATOM 677 C CA . THR A 1 85 ? -0.528 -3.722 -3.771 1.00 96.25 85 THR A CA 1
ATOM 678 C C . THR A 1 85 ? -0.397 -4.170 -2.314 1.00 96.25 85 THR A C 1
ATOM 680 O O . THR A 1 85 ? 0.377 -3.602 -1.544 1.00 96.25 85 THR A O 1
ATOM 683 N N . VAL A 1 86 ? -1.150 -5.205 -1.957 1.00 96.19 86 VAL A N 1
ATOM 684 C CA . VAL A 1 86 ? -1.074 -5.930 -0.677 1.00 96.19 86 VAL A CA 1
ATOM 685 C C . VAL A 1 86 ? -0.592 -7.373 -0.882 1.00 96.19 86 VAL A C 1
ATOM 687 O O . VAL A 1 86 ? -0.781 -8.226 -0.023 1.00 96.19 86 VAL A O 1
ATOM 690 N N . LYS A 1 87 ? 0.003 -7.663 -2.045 1.00 94.44 87 LYS A N 1
ATOM 691 C CA . LYS A 1 87 ? 0.682 -8.931 -2.328 1.00 94.44 87 LYS A CA 1
ATOM 692 C C . LYS A 1 87 ? 2.040 -8.947 -1.623 1.00 94.44 87 LYS A C 1
ATOM 694 O O . LYS A 1 87 ? 2.775 -7.970 -1.720 1.00 94.44 87 LYS A O 1
ATOM 699 N N . GLY A 1 88 ? 2.373 -10.056 -0.971 1.00 90.06 88 GLY A N 1
ATOM 700 C CA . GLY A 1 88 ? 3.608 -10.240 -0.198 1.00 90.06 88 GLY A CA 1
ATOM 701 C C . GLY A 1 88 ? 4.790 -10.814 -0.987 1.00 90.06 88 GLY A C 1
ATOM 702 O O . GLY A 1 88 ? 5.599 -11.531 -0.411 1.00 90.06 88 GLY A O 1
ATOM 703 N N . VAL A 1 89 ? 4.865 -10.589 -2.302 1.00 89.88 89 VAL A N 1
ATOM 704 C CA . VAL A 1 89 ? 5.973 -11.072 -3.147 1.00 89.88 89 VAL A CA 1
ATOM 705 C C . VAL A 1 89 ? 6.215 -10.126 -4.312 1.00 89.88 89 VAL A C 1
ATOM 707 O O . VAL A 1 89 ? 5.284 -9.457 -4.766 1.00 89.88 89 VAL A O 1
ATOM 710 N N . ASP A 1 90 ? 7.434 -10.124 -4.835 1.00 90.88 90 ASP A N 1
ATOM 711 C CA . ASP A 1 90 ? 7.746 -9.527 -6.130 1.00 90.88 90 ASP A CA 1
ATOM 712 C C . ASP A 1 90 ? 7.452 -10.513 -7.274 1.00 90.88 90 ASP A C 1
ATOM 714 O O . ASP A 1 90 ? 7.520 -11.731 -7.113 1.00 90.88 90 ASP A O 1
ATOM 718 N N . GLY A 1 91 ? 7.096 -9.995 -8.451 1.00 93.31 91 GLY A N 1
ATOM 719 C CA . GLY A 1 91 ? 6.722 -10.824 -9.607 1.00 93.31 91 GLY A CA 1
ATOM 720 C C . GLY A 1 91 ? 5.276 -11.342 -9.581 1.00 93.31 91 GLY A C 1
ATOM 721 O O . GLY A 1 91 ? 4.447 -10.904 -8.784 1.00 93.31 91 GLY A O 1
ATOM 722 N N . ASP A 1 92 ? 4.914 -12.223 -10.514 1.00 94.75 92 ASP A N 1
ATOM 723 C CA . ASP A 1 92 ? 3.559 -12.791 -10.618 1.00 94.75 92 ASP A CA 1
ATOM 724 C C . ASP A 1 92 ? 3.294 -13.779 -9.456 1.00 94.75 92 ASP A C 1
ATOM 726 O O . ASP A 1 92 ? 4.024 -14.764 -9.326 1.00 94.75 92 ASP A O 1
ATOM 730 N N . PRO A 1 93 ? 2.244 -13.571 -8.627 1.00 94.12 93 PRO A N 1
ATOM 731 C CA . PRO A 1 93 ? 1.915 -14.465 -7.508 1.00 94.12 93 PRO A CA 1
ATOM 732 C C . PRO A 1 93 ? 1.583 -15.902 -7.926 1.00 94.12 93 PRO A C 1
ATOM 734 O O . PRO A 1 93 ? 1.515 -16.775 -7.059 1.00 94.12 93 PRO A O 1
ATOM 737 N N . THR A 1 94 ? 1.315 -16.135 -9.214 1.00 94.06 94 THR A N 1
ATOM 738 C CA . THR A 1 94 ? 0.948 -17.446 -9.761 1.00 94.06 94 THR A CA 1
ATOM 739 C C . THR A 1 94 ? 2.121 -18.201 -10.384 1.00 94.06 94 THR A C 1
ATOM 741 O O . THR A 1 94 ? 2.002 -19.404 -10.605 1.00 94.06 94 THR A O 1
ATOM 744 N N . THR A 1 95 ? 3.262 -17.541 -10.616 1.00 94.44 95 THR A N 1
ATOM 745 C CA . THR A 1 95 ? 4.478 -18.152 -11.182 1.00 94.44 95 THR A CA 1
ATOM 746 C C . THR A 1 95 ? 5.721 -17.799 -10.355 1.00 94.44 95 THR A C 1
ATOM 748 O O . THR A 1 95 ? 6.634 -17.137 -10.856 1.00 94.44 95 THR A O 1
ATOM 751 N N . PRO A 1 96 ? 5.776 -18.174 -9.066 1.00 91.56 96 PRO A N 1
ATOM 752 C CA . PRO A 1 96 ? 6.923 -17.839 -8.234 1.00 91.56 96 PRO A CA 1
ATOM 753 C C . PRO A 1 96 ? 8.193 -18.497 -8.782 1.00 91.56 96 PRO A C 1
ATOM 755 O O . PRO A 1 96 ? 8.195 -19.686 -9.086 1.00 91.56 96 PRO A O 1
ATOM 758 N N . MET A 1 97 ? 9.282 -17.727 -8.854 1.00 90.25 97 MET A N 1
ATOM 759 C CA . MET A 1 97 ? 10.621 -18.175 -9.274 1.00 90.25 97 MET A CA 1
ATOM 760 C C . MET A 1 97 ? 10.803 -18.512 -10.766 1.00 90.25 97 MET A C 1
ATOM 762 O O . MET A 1 97 ? 11.896 -18.927 -11.148 1.00 90.25 97 MET A O 1
ATOM 766 N N . TYR A 1 98 ? 9.800 -18.317 -11.630 1.00 94.00 98 TYR A N 1
ATOM 767 C CA . TYR A 1 98 ? 9.959 -18.505 -13.080 1.00 94.00 98 TYR A CA 1
ATOM 768 C C . TYR A 1 98 ? 9.144 -17.499 -13.909 1.00 94.00 98 TYR A C 1
ATOM 770 O O . TYR A 1 98 ? 8.172 -16.923 -13.417 1.00 94.00 98 TYR A O 1
ATOM 778 N N . PRO A 1 99 ? 9.527 -17.256 -15.179 1.00 95.81 99 PRO A N 1
ATOM 779 C CA . PRO A 1 99 ? 8.862 -16.263 -16.014 1.00 95.81 99 PRO A CA 1
ATOM 780 C C . PRO A 1 99 ? 7.394 -16.607 -16.288 1.00 95.81 99 PRO A C 1
ATOM 782 O O . PRO A 1 99 ? 7.050 -17.747 -16.610 1.00 95.81 99 PRO A O 1
ATOM 785 N N . SER A 1 100 ? 6.534 -15.591 -16.253 1.00 96.00 100 SER A N 1
ATOM 786 C CA . SER A 1 100 ? 5.083 -15.706 -16.443 1.00 96.00 100 SER A CA 1
ATOM 787 C C . SER A 1 100 ? 4.672 -15.875 -17.913 1.00 96.00 100 SER A C 1
ATOM 789 O O . SER A 1 100 ? 3.780 -15.183 -18.405 1.00 96.00 100 SER A O 1
ATOM 791 N N . LEU A 1 101 ? 5.292 -16.818 -18.624 1.00 95.75 101 LEU A N 1
ATOM 792 C CA . LEU A 1 101 ? 4.981 -17.141 -20.020 1.00 95.75 101 LEU A CA 1
ATOM 793 C C . LEU A 1 101 ? 3.570 -17.725 -20.169 1.00 95.75 101 LEU A C 1
ATOM 795 O O . LEU A 1 101 ? 2.977 -18.216 -19.201 1.00 95.75 101 LEU A O 1
ATOM 799 N N . ASP A 1 102 ? 3.045 -17.714 -21.396 1.00 93.31 102 ASP A N 1
ATOM 800 C CA . ASP A 1 102 ? 1.722 -18.271 -21.706 1.00 93.31 102 ASP A CA 1
ATOM 801 C C . ASP A 1 102 ? 1.626 -19.775 -21.402 1.00 93.31 102 ASP A C 1
ATOM 803 O O . ASP A 1 102 ? 0.576 -20.231 -20.957 1.00 93.31 102 ASP A O 1
ATOM 807 N N . SER A 1 103 ? 2.728 -20.512 -21.563 1.00 94.56 103 SER A N 1
ATOM 808 C CA . SER A 1 103 ? 2.847 -21.948 -21.275 1.00 94.56 103 SER A CA 1
ATOM 809 C C . SER A 1 103 ? 3.261 -22.279 -19.838 1.00 94.56 103 SER A C 1
ATOM 811 O O . SER A 1 103 ? 3.351 -23.456 -19.493 1.00 94.56 103 SER A O 1
ATOM 813 N N . ALA A 1 104 ? 3.558 -21.278 -19.004 1.00 95.44 104 ALA A N 1
ATOM 814 C CA . ALA A 1 104 ? 4.066 -21.537 -17.662 1.00 95.44 104 ALA A CA 1
ATOM 815 C C . ALA A 1 104 ? 2.988 -22.181 -16.773 1.00 95.44 104 ALA A C 1
ATOM 817 O O . ALA A 1 104 ? 1.822 -21.766 -16.788 1.00 95.44 104 ALA A O 1
ATOM 818 N N . PHE A 1 105 ? 3.395 -23.176 -15.979 1.00 94.38 105 PHE A N 1
ATOM 819 C CA . PHE A 1 105 ? 2.561 -23.725 -14.911 1.00 94.38 105 PHE A CA 1
ATOM 820 C C . PHE A 1 105 ? 2.134 -22.599 -13.965 1.00 94.38 105 PHE A C 1
ATOM 822 O O . PHE A 1 105 ? 2.874 -21.638 -13.791 1.00 94.38 105 PHE A O 1
ATOM 829 N N . ARG A 1 106 ? 0.931 -22.675 -13.395 1.00 94.38 106 ARG A N 1
ATOM 830 C CA . ARG A 1 106 ? 0.419 -21.640 -12.495 1.00 94.38 106 ARG A CA 1
ATOM 831 C C . ARG A 1 106 ? -0.253 -22.256 -11.298 1.00 94.38 106 ARG A C 1
ATOM 833 O O . ARG A 1 106 ? -1.103 -23.128 -11.457 1.00 94.38 106 ARG A O 1
ATOM 840 N N . VAL A 1 107 ? 0.091 -21.741 -10.126 1.00 93.06 107 VAL A N 1
ATOM 841 C CA . VAL A 1 107 ? -0.703 -22.004 -8.928 1.00 93.06 107 VAL A CA 1
ATOM 842 C C . VAL A 1 107 ? -2.015 -21.236 -9.017 1.00 93.06 107 VAL A C 1
ATOM 844 O O . VAL A 1 107 ? -2.071 -20.133 -9.577 1.00 93.06 107 VAL A O 1
ATOM 847 N N . LEU A 1 108 ? -3.075 -21.819 -8.466 1.00 90.00 108 LEU A N 1
ATOM 848 C CA . LEU A 1 108 ? -4.354 -21.135 -8.371 1.00 90.00 108 LEU A CA 1
ATOM 849 C C . LEU A 1 108 ? -4.217 -19.917 -7.435 1.00 90.00 108 LEU A C 1
ATOM 851 O O . LEU A 1 108 ? -3.516 -20.007 -6.423 1.00 90.00 108 LEU A O 1
ATOM 855 N N . PRO A 1 109 ? -4.850 -18.765 -7.734 1.00 85.56 109 PRO A N 1
ATOM 856 C CA . PRO A 1 109 ? -4.762 -17.583 -6.876 1.00 85.56 109 PRO A CA 1
ATOM 857 C C . PRO A 1 109 ? -5.126 -17.866 -5.409 1.00 85.56 109 PRO A C 1
ATOM 859 O O . PRO A 1 109 ? -4.434 -17.415 -4.502 1.00 85.56 109 PRO A O 1
ATOM 862 N N . GLU A 1 110 ? -6.167 -18.654 -5.165 1.00 85.56 110 GLU A N 1
ATOM 863 C CA . GLU A 1 110 ? -6.609 -19.084 -3.835 1.00 85.56 110 GLU A CA 1
ATOM 864 C C . GLU A 1 110 ? -5.532 -19.857 -3.051 1.00 85.56 110 GLU A C 1
ATOM 866 O O . GLU A 1 110 ? -5.396 -19.686 -1.834 1.00 85.56 110 GLU A O 1
ATOM 871 N N . GLU A 1 111 ? -4.713 -20.639 -3.754 1.00 87.69 111 GLU A N 1
ATOM 872 C CA . GLU A 1 111 ? -3.611 -21.426 -3.195 1.00 87.69 111 GLU A CA 1
ATOM 873 C C . GLU A 1 111 ? -2.324 -20.606 -3.041 1.00 87.69 111 GLU A C 1
ATOM 875 O O . GLU A 1 111 ? -1.406 -21.018 -2.331 1.00 87.69 111 GLU A O 1
ATOM 880 N N . SER A 1 112 ? -2.243 -19.422 -3.658 1.00 88.31 112 SER A N 1
ATOM 881 C CA . SER A 1 112 ? -1.057 -18.573 -3.569 1.00 88.31 112 SER A CA 1
ATOM 882 C C . SER A 1 112 ? -0.791 -18.168 -2.118 1.00 88.31 112 SER A C 1
ATOM 884 O O . SER A 1 112 ? -1.638 -17.574 -1.440 1.00 88.31 112 SER A O 1
ATOM 886 N N . ALA A 1 113 ? 0.419 -18.458 -1.639 1.00 87.88 113 ALA A N 1
ATOM 887 C CA . ALA A 1 113 ? 0.882 -18.057 -0.311 1.00 87.88 113 ALA A CA 1
ATOM 888 C C . ALA A 1 113 ? 1.097 -16.536 -0.191 1.00 87.88 113 ALA A C 1
ATOM 890 O O . ALA A 1 113 ? 1.175 -16.010 0.914 1.00 87.88 113 ALA A O 1
ATOM 891 N N . TYR A 1 114 ? 1.170 -15.828 -1.321 1.00 91.50 114 TYR A N 1
ATOM 892 C CA . TYR A 1 114 ? 1.552 -14.417 -1.383 1.00 91.50 114 TYR A CA 1
ATOM 893 C C . TYR A 1 114 ? 0.367 -13.454 -1.496 1.00 91.50 114 TYR A C 1
ATOM 895 O O . TYR A 1 114 ? 0.559 -12.236 -1.475 1.00 91.50 114 TYR A O 1
ATOM 903 N N . LEU A 1 115 ? -0.851 -13.977 -1.660 1.00 94.12 115 LEU A N 1
ATOM 904 C CA . LEU A 1 115 ? -2.069 -13.174 -1.704 1.00 94.12 115 LEU A CA 1
ATOM 905 C C . LEU A 1 115 ? -2.689 -13.039 -0.305 1.00 94.12 115 LEU A C 1
ATOM 907 O O . LEU A 1 115 ? -2.642 -13.992 0.480 1.00 94.12 115 LEU A O 1
ATOM 911 N N . PRO A 1 116 ? -3.287 -11.874 0.013 1.00 94.06 116 PRO A N 1
ATOM 912 C CA . PRO A 1 116 ? -3.886 -11.632 1.320 1.00 94.06 116 PRO A CA 1
ATOM 913 C C . PRO A 1 116 ? -5.017 -12.628 1.591 1.00 94.06 116 PRO A C 1
ATOM 915 O O . PRO A 1 116 ? -5.840 -12.911 0.721 1.00 94.06 116 PRO A O 1
ATOM 918 N N . LYS A 1 117 ? -5.066 -13.144 2.822 1.00 93.19 117 LYS A N 1
ATOM 919 C CA . LYS A 1 117 ? -6.082 -14.116 3.261 1.00 93.19 117 LYS A CA 1
ATOM 920 C C . LYS A 1 117 ? -7.335 -13.467 3.851 1.00 93.19 117 LYS A C 1
ATOM 922 O O . LYS A 1 117 ? -8.324 -14.155 4.080 1.00 93.19 117 LYS A O 1
ATOM 927 N N . ILE A 1 118 ? -7.305 -12.150 4.054 1.00 96.12 118 ILE A N 1
ATOM 928 C CA . ILE A 1 118 ? -8.436 -11.360 4.543 1.00 96.12 118 ILE A CA 1
ATOM 929 C C . ILE A 1 118 ? -8.735 -10.196 3.586 1.00 96.12 118 ILE A C 1
ATOM 931 O O . ILE A 1 118 ? -7.813 -9.668 2.956 1.00 96.12 118 ILE A O 1
ATOM 935 N N . PRO A 1 119 ? -10.003 -9.764 3.474 1.00 97.12 119 PRO A N 1
ATOM 936 C CA . PRO A 1 119 ? -10.382 -8.541 2.777 1.00 97.12 119 PRO A CA 1
ATOM 937 C C . PRO A 1 119 ? -9.619 -7.316 3.296 1.00 97.12 119 PRO A C 1
ATOM 939 O O . PRO A 1 119 ? -9.504 -7.113 4.507 1.00 97.12 119 PRO A O 1
ATOM 942 N N . VAL A 1 120 ? -9.160 -6.462 2.381 1.00 97.56 120 VAL A N 1
ATOM 943 C CA . VAL A 1 120 ? -8.539 -5.176 2.711 1.00 97.56 120 VAL A CA 1
ATOM 944 C C . VAL A 1 120 ? -9.020 -4.067 1.786 1.00 97.56 120 VAL 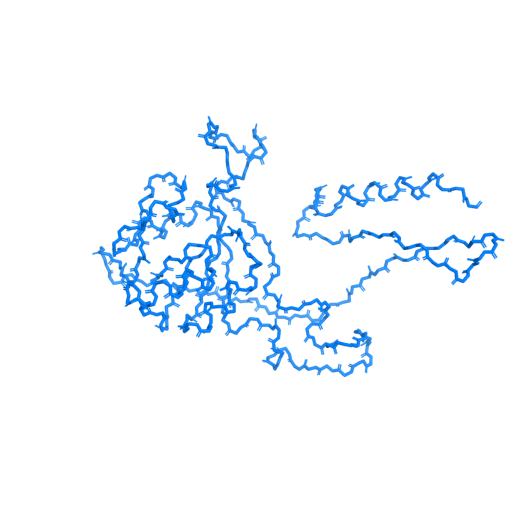A C 1
ATOM 946 O O . VAL A 1 120 ? -9.129 -4.262 0.576 1.00 97.56 120 VAL A O 1
ATOM 949 N N . HIS A 1 121 ? -9.287 -2.892 2.351 1.00 98.06 121 HIS A N 1
ATOM 950 C CA . HIS A 1 121 ? -9.649 -1.705 1.586 1.00 98.06 121 HIS A CA 1
ATOM 951 C C . HIS A 1 121 ? -8.957 -0.461 2.142 1.00 98.06 121 HIS A C 1
ATOM 953 O O . HIS A 1 121 ? -8.832 -0.319 3.358 1.00 98.06 121 HIS A O 1
ATOM 959 N N . SER A 1 122 ? -8.504 0.434 1.263 1.00 97.88 122 SER A N 1
ATOM 960 C CA . SER A 1 122 ? -8.005 1.741 1.681 1.00 97.88 122 SER A CA 1
ATOM 961 C C . SER A 1 122 ? -9.102 2.796 1.608 1.00 97.88 122 SER A C 1
ATOM 963 O O . SER A 1 122 ? -9.920 2.782 0.693 1.00 97.88 122 SER A O 1
ATOM 965 N N . ILE A 1 123 ? -9.119 3.703 2.581 1.00 98.44 123 ILE A N 1
ATOM 966 C CA . ILE A 1 123 ? -10.086 4.798 2.678 1.00 98.44 123 ILE A CA 1
ATOM 967 C C . ILE A 1 123 ? -9.373 6.134 2.862 1.00 98.44 123 ILE A C 1
ATOM 969 O O . ILE A 1 123 ? -8.176 6.191 3.162 1.00 98.44 123 ILE A O 1
ATOM 973 N N . SER A 1 124 ? -10.124 7.213 2.666 1.00 98.00 124 SER A N 1
ATOM 974 C CA . SER A 1 124 ? -9.640 8.566 2.898 1.00 98.00 124 SER A CA 1
ATOM 975 C C . SER A 1 124 ? -9.562 8.859 4.398 1.00 98.00 124 SER A C 1
ATOM 977 O O . SER A 1 124 ? -10.228 8.196 5.199 1.00 98.00 124 SER A O 1
ATOM 979 N N . TYR A 1 125 ? -8.769 9.849 4.817 1.00 97.25 125 TYR A N 1
ATOM 980 C CA . TYR A 1 125 ? -8.759 10.216 6.237 1.00 97.25 125 TYR A CA 1
ATOM 981 C C . TYR A 1 125 ? -10.047 10.919 6.676 1.00 97.25 125 TYR A C 1
ATOM 983 O O . TYR A 1 125 ? -10.405 10.835 7.848 1.00 97.25 125 TYR A O 1
ATOM 991 N N . GLY A 1 126 ? -10.777 11.551 5.749 1.00 96.81 126 GLY A N 1
ATOM 992 C CA . GLY A 1 126 ? -12.123 12.060 6.005 1.00 96.81 126 GLY A CA 1
ATOM 993 C C . GLY A 1 126 ? -13.103 10.935 6.346 1.00 96.81 126 GLY A C 1
ATOM 994 O O . GLY A 1 126 ? -13.854 11.039 7.314 1.00 96.81 126 GLY A O 1
ATOM 995 N N . ASP A 1 127 ? -13.044 9.812 5.627 1.00 97.75 127 ASP A N 1
ATOM 996 C CA . ASP A 1 127 ? -13.846 8.627 5.957 1.00 97.75 127 ASP A CA 1
ATOM 997 C C . ASP A 1 127 ? -13.355 7.956 7.245 1.00 97.75 127 ASP A C 1
ATOM 999 O O . ASP A 1 127 ? -14.166 7.564 8.085 1.00 97.75 127 ASP A O 1
ATOM 1003 N N . ALA A 1 128 ? -12.034 7.864 7.441 1.00 97.62 128 ALA A N 1
ATOM 1004 C CA . ALA A 1 128 ? -11.447 7.302 8.656 1.00 97.62 128 ALA A CA 1
ATOM 1005 C C . ALA A 1 128 ? -11.904 8.058 9.911 1.00 97.62 128 ALA A C 1
ATOM 1007 O O . ALA A 1 128 ? -12.206 7.419 10.917 1.00 97.62 128 ALA A O 1
ATOM 1008 N N . ALA A 1 129 ? -12.043 9.388 9.836 1.00 96.62 129 ALA A N 1
ATOM 1009 C CA 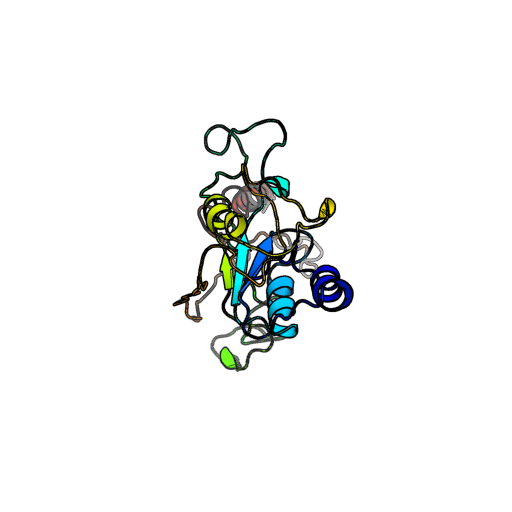. ALA A 1 129 ? -12.567 10.214 10.922 1.00 96.62 129 ALA A CA 1
ATOM 1010 C C . ALA A 1 129 ? -13.926 9.702 11.428 1.00 96.62 129 ALA A C 1
ATOM 1012 O O . ALA A 1 129 ? -14.117 9.544 12.631 1.00 96.62 129 ALA A O 1
ATOM 1013 N N . ASN A 1 130 ? -14.840 9.354 10.516 1.00 94.62 130 ASN A N 1
ATOM 1014 C CA . ASN A 1 130 ? -16.179 8.871 10.866 1.00 94.62 130 ASN A CA 1
ATOM 1015 C C . ASN A 1 130 ? -16.155 7.552 11.653 1.00 94.62 130 ASN A C 1
ATOM 1017 O O . ASN A 1 130 ? -17.037 7.316 12.480 1.00 94.62 130 ASN A O 1
ATOM 1021 N N . PHE A 1 131 ? -15.164 6.693 11.403 1.00 94.69 131 PHE A N 1
ATOM 1022 C CA . PHE A 1 131 ? -14.970 5.465 12.171 1.00 94.69 131 PHE A CA 1
ATOM 1023 C C . PHE A 1 131 ? -14.278 5.745 13.504 1.00 94.69 131 PHE A C 1
ATOM 1025 O O . PHE A 1 131 ? -14.768 5.319 14.547 1.00 94.69 131 PHE A O 1
ATOM 1032 N N . LEU A 1 132 ? -13.163 6.477 13.468 1.00 95.81 132 LEU A N 1
ATOM 1033 C CA . LEU A 1 132 ? -12.292 6.702 14.620 1.00 95.81 132 LEU A CA 1
ATOM 1034 C C . LEU A 1 132 ? -12.966 7.538 15.717 1.00 95.81 132 LEU A C 1
ATOM 1036 O O . LEU A 1 132 ? -12.773 7.236 16.887 1.00 95.81 132 LEU A O 1
ATOM 1040 N N . GLN A 1 133 ? -13.815 8.515 15.367 1.00 94.12 133 GLN A N 1
ATOM 1041 C CA . GLN A 1 133 ? -14.588 9.301 16.349 1.00 94.12 133 GLN A CA 1
ATOM 1042 C C . GLN A 1 133 ? -15.572 8.456 17.159 1.00 94.12 133 GLN A C 1
ATOM 1044 O O . GLN A 1 133 ? -15.953 8.842 18.258 1.00 94.12 133 GLN A O 1
ATOM 1049 N N . ARG A 1 134 ? -16.010 7.323 16.603 1.00 92.88 134 ARG A N 1
ATOM 1050 C CA . ARG A 1 134 ? -17.015 6.451 17.219 1.00 92.88 134 ARG A CA 1
ATOM 1051 C C . ARG A 1 134 ? -16.387 5.282 17.971 1.00 92.88 134 ARG A C 1
ATOM 1053 O O . ARG A 1 134 ? -17.115 4.546 18.632 1.00 92.88 134 ARG A O 1
ATOM 1060 N N . LEU A 1 135 ? -15.073 5.077 17.848 1.00 92.56 135 LEU A N 1
ATOM 1061 C CA . LEU A 1 135 ? -14.386 4.024 18.588 1.00 92.56 135 LEU A CA 1
ATOM 1062 C C . LEU A 1 135 ? -14.439 4.321 20.087 1.00 92.56 135 LEU A C 1
ATOM 1064 O O . LEU A 1 135 ? -14.123 5.424 20.524 1.00 92.56 135 LEU A O 1
ATOM 1068 N N . GLY A 1 136 ? -14.832 3.314 20.860 1.00 90.50 136 GLY A N 1
ATOM 1069 C CA . GLY A 1 136 ? -14.746 3.321 22.315 1.00 90.50 136 GLY A CA 1
ATOM 1070 C C . GLY A 1 136 ? -13.423 2.767 22.817 1.00 90.50 136 GLY A C 1
ATOM 1071 O O . GLY A 1 136 ? -12.430 2.753 22.086 1.00 90.50 136 GLY A O 1
ATOM 1072 N N . GLY A 1 137 ? -13.420 2.287 24.057 1.00 89.00 137 GLY A N 1
ATOM 1073 C CA . GLY A 1 137 ? -12.210 1.857 24.744 1.00 89.00 137 GLY A CA 1
ATOM 1074 C C . GLY A 1 137 ? -11.327 3.017 25.207 1.00 89.00 137 GLY A C 1
ATOM 1075 O O . GLY A 1 137 ? -11.666 4.199 25.083 1.00 89.00 137 GLY A O 1
ATOM 1076 N N . GLU A 1 138 ? -10.174 2.664 25.769 1.00 92.06 138 GLU A N 1
ATOM 1077 C CA . GLU A 1 138 ? -9.230 3.636 26.313 1.00 92.06 138 GLU A CA 1
ATOM 1078 C C . GLU A 1 138 ? -8.567 4.486 25.223 1.00 92.06 138 GLU A C 1
ATOM 1080 O O . GLU A 1 138 ? -8.453 4.103 24.052 1.00 92.06 138 GLU A O 1
ATOM 1085 N N . GLU A 1 139 ? -8.134 5.680 25.624 1.00 95.00 139 GLU A N 1
ATOM 1086 C CA . GLU A 1 139 ? -7.353 6.562 24.768 1.00 95.00 139 GLU A CA 1
ATOM 1087 C C . GLU A 1 139 ? -5.984 5.967 24.475 1.00 95.00 139 GLU A C 1
ATOM 1089 O O . GLU A 1 139 ? -5.297 5.474 25.368 1.00 95.00 139 GLU A O 1
ATOM 1094 N N . VAL A 1 140 ? -5.558 6.069 23.219 1.00 95.56 140 VAL A N 1
ATOM 1095 C CA . VAL A 1 140 ? -4.236 5.581 22.842 1.00 95.56 140 VAL A CA 1
ATOM 1096 C C . VAL A 1 140 ? -3.126 6.464 23.432 1.00 95.56 140 VAL A C 1
ATOM 1098 O O . VAL A 1 140 ? -3.308 7.684 23.592 1.00 95.56 140 VAL A O 1
ATOM 1101 N N . PRO A 1 141 ? -1.942 5.890 23.716 1.00 95.62 141 PRO A N 1
ATOM 1102 C CA . PRO A 1 141 ? -0.789 6.659 24.159 1.00 95.62 141 PRO A CA 1
ATOM 1103 C C . PRO A 1 141 ? -0.383 7.691 23.102 1.00 95.62 141 PRO A C 1
ATOM 1105 O O . PRO A 1 141 ? -0.668 7.537 21.915 1.00 95.62 141 PRO A O 1
ATOM 1108 N N . GLU A 1 142 ? 0.313 8.743 23.532 1.00 95.31 142 GLU A N 1
ATOM 1109 C CA . GLU A 1 142 ? 0.693 9.875 22.676 1.00 95.31 142 GLU A CA 1
ATOM 1110 C C . GLU A 1 142 ? 1.326 9.464 21.327 1.00 95.31 142 GLU A C 1
ATOM 1112 O O . GLU A 1 142 ? 0.819 9.922 20.302 1.00 95.31 142 GLU A O 1
ATOM 1117 N N . PRO A 1 143 ? 2.265 8.493 21.258 1.00 95.50 143 PRO A N 1
ATOM 1118 C CA . PRO A 1 143 ? 2.893 8.106 19.989 1.00 95.50 143 PRO A CA 1
ATOM 1119 C C . PRO A 1 143 ? 1.941 7.452 18.973 1.00 95.50 143 PRO A C 1
ATOM 1121 O O . PRO A 1 143 ? 2.278 7.291 17.798 1.00 95.50 143 PRO A O 1
ATOM 1124 N N . TRP A 1 144 ? 0.764 7.011 19.418 1.00 96.81 144 TRP A N 1
ATOM 1125 C CA . TRP A 1 144 ? -0.257 6.374 18.584 1.00 96.81 144 TRP A CA 1
ATOM 1126 C C . TRP A 1 144 ? -1.288 7.369 18.060 1.00 96.81 144 TRP A C 1
ATOM 1128 O O . TRP A 1 144 ? -2.102 7.009 17.206 1.00 96.81 144 TRP A O 1
ATOM 1138 N N . ARG A 1 145 ? -1.268 8.609 18.552 1.00 96.06 145 ARG A N 1
ATOM 1139 C CA . ARG A 1 145 ? -2.183 9.655 18.105 1.00 96.06 145 ARG A CA 1
ATOM 1140 C C . ARG A 1 145 ? -1.816 10.075 16.685 1.00 96.06 145 ARG A C 1
ATOM 1142 O O . ARG A 1 145 ? -0.643 10.154 16.317 1.00 96.06 145 ARG A O 1
ATOM 1149 N N . GLY A 1 146 ? -2.836 10.268 15.861 1.00 95.56 146 GLY A N 1
ATOM 1150 C CA . GLY A 1 146 ? -2.704 10.946 14.577 1.00 95.56 146 GLY A CA 1
ATOM 1151 C C . GLY A 1 146 ? -3.132 12.403 14.685 1.00 95.56 146 GLY A C 1
ATOM 1152 O O . GLY A 1 146 ? -3.267 12.937 15.787 1.00 95.56 146 GLY A O 1
ATOM 1153 N N . SER A 1 147 ? -3.369 13.043 13.545 1.00 95.19 147 SER A N 1
ATOM 1154 C CA . SER A 1 147 ? -3.778 14.452 13.487 1.00 95.19 147 SER A CA 1
ATOM 1155 C C . SER A 1 147 ? -5.055 14.678 12.680 1.00 95.19 147 SER A C 1
ATOM 1157 O O . SER A 1 147 ? -5.277 15.769 12.153 1.00 95.19 147 SER A O 1
ATOM 1159 N N . ILE A 1 148 ? -5.944 13.678 12.609 1.00 94.81 148 ILE A N 1
ATOM 1160 C CA . ILE A 1 148 ? -7.281 13.905 12.053 1.00 94.81 148 ILE A CA 1
ATOM 1161 C C . ILE A 1 148 ? -8.042 14.910 12.945 1.00 94.81 148 ILE A C 1
ATOM 1163 O O . ILE A 1 148 ? -8.204 14.665 14.146 1.00 94.81 148 ILE A O 1
ATOM 1167 N N . PRO A 1 149 ? -8.555 16.023 12.383 1.00 90.62 149 PRO A N 1
ATOM 1168 C CA . PRO A 1 149 ? -9.261 17.040 13.155 1.00 90.62 149 PRO A CA 1
ATOM 1169 C C . PRO A 1 149 ? -10.479 16.489 13.908 1.00 90.62 149 PRO A C 1
ATOM 1171 O O . PRO A 1 149 ? -11.326 15.803 13.337 1.00 90.62 149 PRO A O 1
ATOM 1174 N N . GLY A 1 150 ? -10.583 16.824 15.197 1.00 90.38 150 GLY A N 1
ATOM 1175 C CA . GLY A 1 150 ? -11.725 16.449 16.039 1.00 90.38 150 GLY A CA 1
ATOM 1176 C C . GLY A 1 150 ? -11.792 14.965 16.417 1.00 90.38 150 GLY A C 1
ATOM 1177 O O . GLY A 1 150 ? -12.834 14.515 16.885 1.00 90.38 150 GLY A O 1
ATOM 1178 N N . VAL A 1 151 ? -10.718 14.196 16.209 1.00 95.31 151 VAL A N 1
ATOM 1179 C CA . VAL A 1 151 ? -10.651 12.775 16.577 1.00 95.31 151 VAL A CA 1
ATOM 1180 C C . VAL A 1 151 ? -9.826 12.592 17.841 1.00 95.31 151 VAL A C 1
ATOM 1182 O O . VAL A 1 151 ? -8.645 12.932 17.880 1.00 95.31 151 VAL A O 1
ATOM 1185 N N . THR A 1 152 ? -10.421 11.969 18.855 1.00 95.69 152 THR A N 1
ATOM 1186 C CA . THR A 1 152 ? -9.661 11.377 19.957 1.00 95.69 152 THR A CA 1
ATOM 1187 C C . THR A 1 152 ? -9.428 9.906 19.647 1.00 95.69 152 THR A C 1
ATOM 1189 O O . THR A 1 152 ? -10.368 9.118 19.596 1.00 95.69 152 THR A O 1
ATOM 1192 N N . TYR A 1 153 ? -8.172 9.532 19.417 1.00 96.44 153 TYR A N 1
ATOM 1193 C CA . TYR A 1 153 ? -7.818 8.165 19.047 1.00 96.44 153 TYR A CA 1
ATOM 1194 C C . TYR A 1 153 ? -7.982 7.225 20.240 1.00 96.44 153 TYR A C 1
ATOM 1196 O O . TYR A 1 153 ? -7.398 7.435 21.304 1.00 96.44 153 TYR A O 1
ATOM 1204 N N . ARG A 1 154 ? -8.758 6.163 20.043 1.00 95.56 154 ARG A N 1
ATOM 1205 C CA . ARG A 1 154 ? -9.006 5.108 21.029 1.00 95.56 154 ARG A CA 1
ATOM 1206 C C . ARG A 1 154 ? -8.705 3.746 20.431 1.00 95.56 154 ARG A C 1
ATOM 1208 O O . ARG A 1 154 ? -8.736 3.597 19.209 1.00 95.56 154 ARG A O 1
ATOM 1215 N N . PHE A 1 155 ? -8.414 2.759 21.274 1.00 93.06 155 PHE A N 1
ATOM 1216 C CA . PHE A 1 155 ? -8.113 1.403 20.801 1.00 93.06 155 PHE A CA 1
ATOM 1217 C C . PHE A 1 155 ? -9.297 0.746 20.087 1.00 93.06 155 PHE A C 1
ATOM 1219 O O . PHE A 1 155 ? -9.101 -0.055 19.170 1.00 93.06 155 PHE A O 1
ATOM 1226 N N . GLY A 1 156 ? -10.529 1.117 20.440 1.00 91.00 156 GLY A N 1
ATOM 1227 C CA . GLY A 1 156 ? -11.725 0.465 19.932 1.00 91.00 156 GLY A CA 1
ATOM 1228 C C . GLY A 1 156 ? -11.991 -0.856 20.650 1.00 91.00 156 GLY A C 1
ATOM 1229 O O . GLY A 1 156 ? -11.761 -0.990 21.844 1.00 91.00 156 GLY A O 1
ATOM 1230 N N . GLY A 1 157 ? -12.538 -1.824 19.918 1.00 84.44 157 GLY A N 1
ATOM 1231 C CA . GLY A 1 157 ? -13.121 -3.053 20.474 1.00 84.44 157 GLY A CA 1
ATOM 1232 C C . GLY A 1 157 ? -14.624 -2.918 20.731 1.00 84.44 157 GLY A C 1
ATOM 1233 O O . GLY A 1 157 ? -15.381 -3.840 20.444 1.00 84.44 157 GLY A O 1
ATOM 1234 N N . GLU A 1 158 ? -15.068 -1.720 21.098 1.00 81.38 158 GLU A N 1
ATOM 1235 C CA . GLU A 1 158 ? -16.469 -1.368 21.334 1.00 81.38 158 GLU A CA 1
ATOM 1236 C C . GLU A 1 158 ? -16.859 -0.056 20.632 1.00 81.38 158 G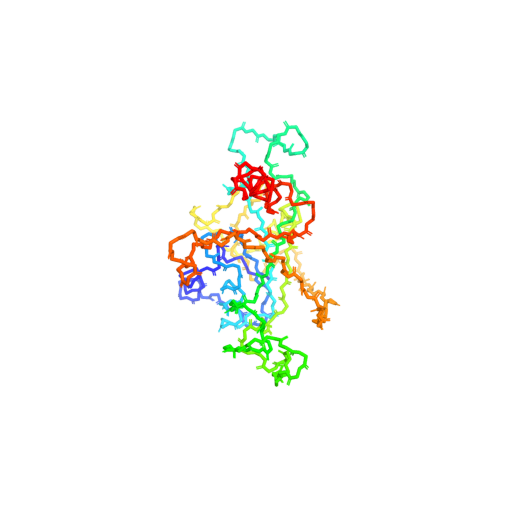LU A C 1
ATOM 1238 O O . GLU A 1 158 ? -16.004 0.752 20.256 1.00 81.38 158 GLU A O 1
ATOM 1243 N N . PHE A 1 159 ? -18.163 0.143 20.445 1.00 81.38 159 PHE A N 1
ATOM 1244 C CA . PHE A 1 159 ? -18.762 1.401 19.997 1.00 81.38 159 PHE A CA 1
ATOM 1245 C C . PHE A 1 159 ? -19.685 1.897 21.128 1.00 81.38 159 PHE A C 1
ATOM 1247 O O . PHE A 1 159 ? -20.739 1.298 21.329 1.00 81.38 159 PHE A O 1
ATOM 1254 N N . PRO A 1 160 ? -19.318 2.950 21.890 1.00 73.81 160 PRO A N 1
ATOM 1255 C CA . PRO A 1 160 ? -20.001 3.313 23.139 1.00 73.81 160 PRO A CA 1
ATOM 1256 C C . PRO A 1 160 ? -21.474 3.684 22.962 1.00 73.81 160 PRO A C 1
ATOM 1258 O O . PRO A 1 160 ? -22.282 3.502 23.866 1.00 73.81 160 PRO A O 1
ATOM 1261 N N . GLU A 1 161 ? -21.825 4.222 21.795 1.00 67.31 161 GLU A N 1
ATOM 1262 C CA . GLU A 1 161 ? -23.146 4.798 21.550 1.00 67.31 161 GLU A CA 1
ATOM 1263 C C . GLU A 1 161 ? -24.151 3.805 20.930 1.00 67.31 161 GLU A C 1
ATOM 1265 O O . GLU A 1 161 ? -25.287 4.200 20.677 1.00 67.31 161 GLU A O 1
ATOM 1270 N N . SER A 1 162 ? -23.778 2.549 20.606 1.00 64.88 162 SER A N 1
ATOM 1271 C CA . SER A 1 162 ? -24.687 1.595 19.915 1.00 64.88 162 SER A CA 1
ATOM 1272 C C . SER A 1 162 ? -24.099 0.201 19.616 1.00 64.88 162 SER A C 1
ATOM 1274 O O . SER A 1 162 ? -22.889 0.010 19.589 1.00 64.88 162 SER A O 1
ATOM 1276 N N . ASP A 1 163 ? -24.971 -0.744 19.224 1.00 78.50 163 ASP A N 1
ATOM 1277 C CA . ASP A 1 163 ? -24.658 -2.044 18.580 1.00 78.50 163 ASP A CA 1
ATOM 1278 C C . ASP A 1 163 ? -24.055 -1.905 17.154 1.00 78.50 163 ASP A C 1
ATOM 1280 O O . ASP A 1 163 ? -24.310 -2.705 16.243 1.00 78.50 163 ASP A O 1
ATOM 1284 N N . LEU A 1 164 ? -23.262 -0.858 16.910 1.00 86.25 164 LEU A N 1
ATOM 1285 C CA . LEU A 1 164 ? -22.664 -0.601 15.605 1.00 86.25 164 LEU A CA 1
ATOM 1286 C C . LEU A 1 164 ? -21.667 -1.694 15.228 1.00 86.25 164 LEU A C 1
ATOM 1288 O O . LEU A 1 164 ? -20.807 -2.117 16.000 1.00 86.25 164 LEU A O 1
ATOM 1292 N N . LYS A 1 165 ? -21.755 -2.123 13.969 1.00 87.94 165 LYS A N 1
ATOM 1293 C CA . LYS A 1 165 ? -20.825 -3.076 13.367 1.00 87.94 165 LYS A CA 1
ATOM 1294 C C . LYS A 1 165 ? -20.307 -2.510 12.062 1.00 87.94 165 LYS A C 1
ATOM 1296 O O . LYS A 1 165 ? -21.062 -1.974 11.254 1.00 87.94 165 LYS A O 1
ATOM 1301 N N . VAL A 1 166 ? -19.010 -2.679 11.835 1.00 91.88 166 VAL A N 1
ATOM 1302 C CA . VAL A 1 166 ? -18.393 -2.336 10.555 1.00 91.88 166 VAL A CA 1
ATOM 1303 C C . VAL A 1 166 ? -18.537 -3.528 9.622 1.00 91.88 166 VAL A C 1
ATOM 1305 O O . VAL A 1 166 ? -18.076 -4.627 9.928 1.00 91.88 166 VAL A O 1
ATOM 1308 N N . LYS A 1 167 ? -19.173 -3.306 8.472 1.00 94.31 167 LYS A N 1
ATOM 1309 C CA . LYS A 1 167 ? -19.285 -4.297 7.403 1.00 94.31 167 LYS A CA 1
ATOM 1310 C C . LYS A 1 167 ? -18.368 -3.897 6.256 1.00 94.31 167 LYS A C 1
ATOM 1312 O O . LYS A 1 167 ? -18.595 -2.883 5.606 1.00 94.31 167 LYS A O 1
ATOM 1317 N N . VAL A 1 168 ? -17.365 -4.725 5.987 1.00 96.06 168 VAL A N 1
ATOM 1318 C CA . VAL A 1 168 ? -16.488 -4.573 4.822 1.00 96.06 168 VAL A CA 1
ATOM 1319 C C . VAL A 1 168 ? -17.056 -5.415 3.681 1.00 96.06 168 VAL A C 1
ATOM 1321 O O . VAL A 1 168 ? -17.246 -6.621 3.832 1.00 96.06 168 VAL A O 1
ATOM 1324 N N . HIS A 1 169 ? -17.364 -4.781 2.550 1.00 96.56 169 HIS A N 1
ATOM 1325 C CA . HIS A 1 169 ? -17.878 -5.450 1.357 1.00 96.56 169 HIS A CA 1
ATOM 1326 C C . HIS A 1 169 ? -16.923 -5.215 0.185 1.00 96.56 169 HIS A C 1
ATOM 1328 O O . HIS A 1 169 ? -16.783 -4.088 -0.280 1.00 96.56 169 HIS A O 1
ATOM 1334 N N . ILE A 1 170 ? -16.258 -6.279 -0.272 1.00 95.25 170 ILE A N 1
ATOM 1335 C CA . ILE A 1 170 ? -15.277 -6.235 -1.361 1.00 95.25 170 ILE A CA 1
ATOM 1336 C C . ILE A 1 170 ? -15.757 -7.124 -2.503 1.00 95.25 170 ILE A C 1
ATOM 1338 O O . ILE A 1 170 ? -16.087 -8.288 -2.289 1.00 95.25 170 ILE A O 1
ATOM 1342 N N . THR A 1 171 ? -15.768 -6.570 -3.713 1.00 96.00 171 THR A N 1
ATOM 1343 C CA . THR A 1 171 ? -16.184 -7.249 -4.954 1.00 96.00 171 THR A CA 1
ATOM 1344 C C . THR A 1 171 ? -15.062 -7.309 -5.997 1.00 96.00 171 THR A C 1
ATOM 1346 O O . THR A 1 171 ? -15.295 -7.615 -7.169 1.00 96.00 171 THR A O 1
ATOM 1349 N N . THR A 1 172 ? -13.824 -7.009 -5.595 1.00 93.19 172 THR A N 1
ATOM 1350 C CA . THR A 1 172 ? -12.654 -7.146 -6.463 1.00 93.19 172 THR A CA 1
ATOM 1351 C C . THR A 1 172 ? -12.343 -8.615 -6.723 1.00 93.19 172 THR A C 1
ATOM 1353 O O . THR A 1 172 ? -12.520 -9.479 -5.869 1.00 93.19 172 THR A O 1
ATOM 1356 N N . HIS A 1 173 ? -11.872 -8.894 -7.933 1.00 91.69 173 HIS A N 1
ATOM 1357 C CA . HIS A 1 173 ? -11.519 -10.231 -8.386 1.00 91.69 173 HIS A CA 1
ATOM 1358 C C . HIS A 1 173 ? -10.152 -10.181 -9.068 1.00 91.69 173 HIS A C 1
ATOM 1360 O O . HIS A 1 173 ? -9.833 -9.230 -9.786 1.00 91.69 173 HIS A O 1
ATOM 1366 N N . ASN A 1 174 ? -9.332 -11.202 -8.827 1.00 92.56 174 ASN A N 1
ATOM 1367 C CA . ASN A 1 174 ? -8.034 -11.326 -9.478 1.00 92.56 174 ASN A CA 1
ATOM 1368 C C . ASN A 1 174 ? -8.242 -11.749 -10.929 1.00 92.56 174 ASN A C 1
ATOM 1370 O O . ASN A 1 174 ? -8.941 -12.726 -11.198 1.00 92.56 174 ASN A O 1
ATOM 1374 N N . VAL A 1 175 ? -7.617 -11.035 -11.865 1.00 93.12 175 VAL A N 1
ATOM 1375 C CA . VAL A 1 175 ? -7.686 -11.392 -13.282 1.00 93.12 175 VAL A CA 1
ATOM 1376 C C . VAL A 1 175 ? -6.313 -11.347 -13.906 1.00 93.12 175 VAL A C 1
ATOM 1378 O O . VAL A 1 175 ? -5.576 -10.372 -13.765 1.00 93.12 175 VAL A O 1
ATOM 1381 N N . ARG A 1 176 ? -5.998 -12.393 -14.667 1.00 92.19 176 ARG A N 1
ATOM 1382 C CA . ARG A 1 176 ? -4.802 -12.419 -15.495 1.00 92.19 176 ARG A CA 1
ATOM 1383 C C . ARG A 1 176 ? -4.881 -11.321 -16.560 1.00 92.19 176 ARG A C 1
ATOM 1385 O O . ARG A 1 176 ? -5.899 -11.145 -17.242 1.00 92.19 176 ARG A O 1
ATOM 1392 N N . ARG A 1 177 ? -3.785 -10.584 -16.709 1.00 94.88 177 ARG A N 1
ATOM 1393 C CA . ARG A 1 177 ? -3.603 -9.536 -17.716 1.00 94.88 177 ARG A CA 1
ATOM 1394 C C . ARG A 1 177 ? -2.236 -9.698 -18.363 1.00 94.88 177 ARG A C 1
ATOM 1396 O O . ARG A 1 177 ? -1.299 -10.149 -17.713 1.00 94.88 177 ARG A O 1
ATOM 1403 N N . LYS A 1 178 ? -2.142 -9.352 -19.647 1.00 95.56 178 LYS A N 1
ATOM 1404 C CA . LYS A 1 178 ? -0.854 -9.227 -20.332 1.00 95.56 178 LYS A CA 1
ATOM 1405 C C . LYS A 1 178 ? -0.235 -7.887 -19.945 1.00 95.56 178 LYS A C 1
ATOM 1407 O O . LYS A 1 178 ? -0.920 -6.867 -19.986 1.00 95.56 178 LYS A O 1
ATOM 1412 N N . THR A 1 179 ? 1.034 -7.908 -19.571 1.00 96.31 179 THR A N 1
ATOM 1413 C CA . THR A 1 179 ? 1.845 -6.721 -19.289 1.00 96.31 179 THR A CA 1
ATOM 1414 C C . THR A 1 179 ? 2.975 -6.641 -20.313 1.00 96.31 179 THR A C 1
ATOM 1416 O O . THR A 1 179 ? 3.367 -7.655 -20.891 1.00 96.31 179 THR A O 1
ATOM 1419 N N . TYR A 1 180 ? 3.464 -5.430 -20.584 1.00 97.44 180 TYR A N 1
ATOM 1420 C CA . TYR A 1 180 ? 4.424 -5.178 -21.659 1.00 97.44 180 TYR A CA 1
ATOM 1421 C C . TYR A 1 180 ? 5.614 -4.366 -21.153 1.00 97.44 180 TYR A C 1
ATOM 1423 O O . TYR A 1 180 ? 5.477 -3.175 -20.844 1.00 97.44 180 TYR A O 1
ATOM 1431 N N . ASN A 1 181 ? 6.783 -5.003 -21.158 1.00 97.62 181 ASN A N 1
ATOM 1432 C CA . ASN A 1 181 ? 8.067 -4.329 -21.011 1.00 97.62 181 ASN A CA 1
ATOM 1433 C C . ASN A 1 181 ? 8.577 -3.908 -22.392 1.00 97.62 181 ASN A C 1
ATOM 1435 O O . ASN A 1 181 ? 8.435 -4.651 -23.361 1.00 97.62 181 ASN A O 1
ATOM 1439 N N . VAL A 1 182 ? 9.166 -2.717 -22.468 1.00 96.88 182 VAL A N 1
ATOM 1440 C CA . VAL A 1 182 ? 9.856 -2.225 -23.666 1.00 96.88 182 VAL A CA 1
ATOM 1441 C C . VAL A 1 182 ? 11.342 -2.261 -23.353 1.00 96.88 182 VAL A C 1
ATOM 1443 O O . VAL A 1 182 ? 11.761 -1.688 -22.351 1.00 96.88 182 VAL A O 1
ATOM 1446 N N . ILE A 1 183 ? 12.110 -2.968 -24.176 1.00 96.94 183 ILE A N 1
ATOM 1447 C CA . ILE A 1 183 ? 13.551 -3.147 -24.002 1.00 96.94 183 ILE A CA 1
ATOM 1448 C C . ILE A 1 183 ? 14.220 -2.663 -25.285 1.00 96.94 183 ILE A C 1
ATOM 1450 O O . ILE A 1 183 ? 13.907 -3.160 -26.366 1.00 96.94 183 ILE A O 1
ATOM 1454 N N . GLY A 1 184 ? 15.108 -1.682 -25.152 1.00 93.56 184 GLY A N 1
ATOM 1455 C CA . GLY A 1 184 ? 16.019 -1.231 -26.201 1.00 93.56 184 GLY A CA 1
ATOM 1456 C C . GLY A 1 184 ? 17.459 -1.453 -25.751 1.00 93.56 184 GLY A C 1
ATOM 1457 O O . GLY A 1 184 ? 17.718 -1.546 -24.551 1.00 93.56 184 GLY A O 1
ATOM 1458 N N . TYR A 1 185 ? 18.382 -1.561 -26.700 1.00 93.69 185 TYR A N 1
ATOM 1459 C CA . TYR A 1 185 ? 19.803 -1.745 -26.420 1.00 93.69 185 TYR A CA 1
ATOM 1460 C C . TYR A 1 185 ? 20.651 -0.933 -27.402 1.00 93.69 185 TYR A C 1
ATOM 1462 O O . TYR A 1 185 ? 20.234 -0.685 -28.532 1.00 93.69 185 TYR A O 1
ATOM 1470 N N . ILE A 1 186 ? 21.824 -0.515 -26.931 1.00 93.50 186 ILE A N 1
ATOM 1471 C CA . ILE A 1 186 ? 22.900 0.085 -27.722 1.00 93.50 186 ILE A CA 1
ATOM 1472 C C . ILE A 1 186 ? 24.086 -0.863 -27.569 1.00 93.50 186 ILE A C 1
ATOM 1474 O O . ILE A 1 186 ? 24.476 -1.171 -26.439 1.00 93.50 186 ILE A O 1
ATOM 1478 N N . ASP A 1 187 ? 24.620 -1.363 -28.681 1.00 95.00 187 ASP A N 1
ATOM 1479 C CA . ASP A 1 187 ? 25.719 -2.324 -28.641 1.00 95.00 187 ASP A CA 1
ATOM 1480 C C . ASP A 1 187 ? 27.016 -1.644 -28.186 1.00 95.00 187 ASP A C 1
ATOM 1482 O O . ASP A 1 187 ? 27.419 -0.595 -28.694 1.00 95.00 187 ASP A O 1
ATOM 1486 N N . GLY A 1 188 ? 27.693 -2.256 -27.215 1.00 95.69 188 GLY A N 1
ATOM 1487 C CA . GLY A 1 188 ? 28.993 -1.785 -26.757 1.00 95.69 188 GLY A CA 1
ATOM 1488 C C . GLY A 1 188 ? 30.046 -1.925 -27.857 1.00 95.69 188 GLY A C 1
ATOM 1489 O O . GLY A 1 188 ? 30.209 -2.997 -28.433 1.00 95.69 188 GLY A O 1
ATOM 1490 N N . ALA A 1 189 ? 30.816 -0.865 -28.108 1.00 95.88 189 ALA A N 1
ATOM 1491 C CA . ALA A 1 189 ? 31.833 -0.868 -29.164 1.00 95.88 189 ALA A CA 1
ATOM 1492 C C . ALA A 1 189 ? 33.004 -1.844 -28.912 1.00 95.88 189 ALA A C 1
ATOM 1494 O O . ALA A 1 189 ? 33.676 -2.246 -29.858 1.00 95.88 189 ALA A O 1
ATOM 1495 N N . VAL A 1 190 ? 33.268 -2.202 -27.646 1.00 97.81 190 VAL A N 1
ATOM 1496 C CA . VAL A 1 190 ? 34.376 -3.092 -27.242 1.00 97.81 190 VAL A CA 1
ATOM 1497 C C . VAL A 1 190 ? 33.861 -4.368 -26.573 1.00 97.81 190 VAL A C 1
ATOM 1499 O O . VAL A 1 190 ? 34.283 -5.458 -26.945 1.00 97.81 190 VAL A O 1
ATOM 1502 N N . GLU A 1 191 ? 32.939 -4.242 -25.614 1.00 97.88 191 GLU A N 1
ATOM 1503 C CA . GLU A 1 191 ? 32.408 -5.362 -24.820 1.00 97.88 191 GLU A CA 1
ATOM 1504 C C . GLU A 1 191 ? 30.873 -5.475 -24.966 1.00 97.88 191 GLU A C 1
ATOM 1506 O O . GLU A 1 191 ? 30.138 -5.150 -24.031 1.00 97.88 191 GLU A O 1
ATOM 1511 N N . PRO A 1 192 ? 30.344 -5.904 -26.130 1.00 96.56 192 PRO A N 1
ATOM 1512 C CA . PRO A 1 192 ? 28.895 -6.000 -26.360 1.00 96.56 192 PRO A CA 1
ATOM 1513 C C . PRO A 1 192 ? 28.190 -7.067 -25.497 1.00 96.56 192 PRO A C 1
ATOM 1515 O O . PRO A 1 192 ? 26.965 -7.097 -25.417 1.00 96.56 192 PRO A O 1
ATOM 1518 N N . ASP A 1 193 ? 28.944 -7.944 -24.830 1.00 97.62 193 ASP A N 1
ATOM 1519 C CA . ASP A 1 193 ? 28.461 -8.965 -23.892 1.00 97.62 193 ASP A CA 1
ATOM 1520 C C . ASP A 1 193 ? 28.462 -8.494 -22.420 1.00 97.62 193 ASP A C 1
ATOM 1522 O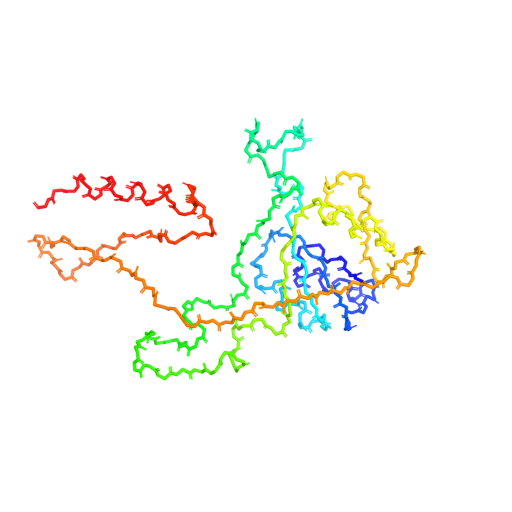 O . ASP A 1 193 ? 28.227 -9.290 -21.503 1.00 97.62 193 ASP A O 1
ATOM 1526 N N . ARG A 1 194 ? 28.751 -7.211 -22.162 1.00 97.81 194 ARG A N 1
ATOM 1527 C CA . ARG A 1 194 ? 28.690 -6.587 -20.833 1.00 97.81 194 ARG A CA 1
ATOM 1528 C C . ARG A 1 194 ? 27.554 -5.573 -20.786 1.00 97.81 194 ARG A C 1
ATOM 1530 O O . ARG A 1 194 ? 27.550 -4.585 -21.510 1.00 97.81 194 ARG A O 1
ATOM 1537 N N . TYR A 1 195 ? 26.588 -5.810 -19.901 1.00 96.88 195 TYR A N 1
ATOM 1538 C CA . TYR A 1 195 ? 25.357 -5.024 -19.854 1.00 96.88 195 TYR A CA 1
ATOM 1539 C C . TYR A 1 195 ? 25.359 -4.007 -18.715 1.00 96.88 195 TYR A C 1
ATOM 1541 O O . TYR A 1 195 ? 25.542 -4.362 -17.550 1.00 96.88 195 TYR A O 1
ATOM 1549 N N . VAL A 1 196 ? 25.054 -2.755 -19.053 1.00 96.31 196 VAL A N 1
ATOM 1550 C CA . VAL A 1 196 ? 24.592 -1.744 -18.098 1.00 96.31 196 VAL A CA 1
ATOM 1551 C C . VAL A 1 196 ? 23.090 -1.589 -18.301 1.00 96.31 196 VAL A C 1
ATOM 1553 O O . VAL A 1 196 ? 22.641 -1.242 -19.390 1.00 96.31 196 VAL A O 1
ATOM 1556 N N . VAL A 1 197 ? 22.305 -1.875 -17.262 1.00 96.31 197 VAL A N 1
ATOM 1557 C CA . VAL A 1 197 ? 20.840 -1.830 -17.337 1.00 96.31 197 VAL A CA 1
ATOM 1558 C C . VAL A 1 197 ? 20.334 -0.574 -16.639 1.00 96.31 197 VAL A C 1
ATOM 1560 O O . VAL A 1 197 ? 20.560 -0.388 -15.446 1.00 96.31 197 VAL A O 1
ATOM 1563 N N . SER A 1 198 ? 19.616 0.263 -17.385 1.00 95.44 198 SER A N 1
ATOM 1564 C CA . SER A 1 198 ? 18.845 1.392 -16.864 1.00 95.44 198 SER A CA 1
ATOM 1565 C C . SER A 1 198 ? 17.372 1.168 -17.189 1.00 95.44 198 SER A C 1
ATOM 1567 O O . SER A 1 198 ? 17.037 0.791 -18.313 1.00 95.44 198 SER A O 1
ATOM 1569 N N . GLY A 1 199 ? 16.487 1.352 -16.211 1.00 96.62 199 GLY A N 1
ATOM 1570 C CA . GLY A 1 199 ? 15.067 1.069 -16.382 1.00 96.62 199 GLY A CA 1
ATOM 1571 C C . GLY A 1 199 ? 14.178 1.850 -15.425 1.00 96.62 199 GLY A C 1
ATOM 1572 O O . GLY A 1 199 ? 14.579 2.225 -14.325 1.00 96.62 199 GLY A O 1
ATOM 1573 N N . ASN A 1 200 ? 12.940 2.067 -15.857 1.00 98.06 200 ASN A N 1
ATOM 1574 C CA . ASN A 1 200 ? 11.883 2.720 -15.099 1.00 98.06 200 ASN A CA 1
ATOM 1575 C C . ASN A 1 200 ? 10.548 2.029 -15.425 1.00 98.06 200 ASN A C 1
ATOM 1577 O O . ASN A 1 200 ? 10.296 1.683 -16.583 1.00 98.06 200 ASN A O 1
ATOM 1581 N N . HIS A 1 201 ? 9.708 1.785 -14.414 1.00 98.06 201 HIS A N 1
ATOM 1582 C CA . HIS A 1 201 ? 8.363 1.262 -14.668 1.00 98.06 201 HIS A CA 1
ATOM 1583 C C . HIS A 1 201 ? 7.488 2.346 -15.302 1.00 98.06 201 HIS A C 1
ATOM 1585 O O . HIS A 1 201 ? 7.744 3.530 -15.135 1.00 98.06 201 HIS A O 1
ATOM 1591 N N . ARG A 1 202 ? 6.467 1.945 -16.060 1.00 97.94 202 ARG A N 1
ATOM 1592 C CA . ARG A 1 202 ? 5.607 2.878 -16.813 1.00 97.94 202 ARG A CA 1
ATOM 1593 C C . ARG A 1 202 ? 4.164 2.876 -16.323 1.00 97.94 202 ARG A C 1
ATOM 1595 O O . ARG A 1 202 ? 3.425 3.822 -16.569 1.00 97.94 202 ARG A O 1
ATOM 1602 N N . ASP A 1 203 ? 3.739 1.791 -15.690 1.00 97.88 203 ASP A N 1
ATOM 1603 C CA . ASP A 1 203 ? 2.404 1.651 -15.134 1.00 97.88 203 ASP A CA 1
ATOM 1604 C C . ASP A 1 203 ? 2.227 2.519 -13.885 1.00 97.88 203 ASP A C 1
ATOM 1606 O O . ASP A 1 203 ? 3.142 2.675 -13.079 1.00 97.88 203 ASP A O 1
ATOM 1610 N N . ALA A 1 204 ? 1.024 3.071 -13.737 1.00 98.06 204 ALA A N 1
ATOM 1611 C CA . ALA A 1 204 ? 0.646 3.948 -12.642 1.00 98.06 204 ALA A CA 1
ATOM 1612 C C . ALA A 1 204 ? -0.735 3.579 -12.096 1.00 98.06 204 ALA A C 1
ATOM 1614 O O . ALA A 1 204 ? -1.575 3.015 -12.797 1.00 98.06 204 ALA A O 1
ATOM 1615 N N . TRP A 1 205 ? -1.002 3.966 -10.847 1.00 97.56 205 TRP A N 1
ATOM 1616 C CA . TRP A 1 205 ? -2.317 3.771 -10.227 1.00 97.56 205 TRP A CA 1
ATOM 1617 C C . TRP A 1 205 ? -3.415 4.674 -10.798 1.00 97.56 205 TRP A C 1
ATOM 1619 O O . TRP A 1 205 ? -4.578 4.274 -10.827 1.00 97.56 205 TRP A O 1
ATOM 1629 N N . VAL A 1 206 ? -3.062 5.905 -11.179 1.00 97.88 206 VAL A N 1
ATOM 1630 C CA . VAL A 1 206 ? -3.965 6.901 -11.785 1.00 97.88 206 VAL A CA 1
ATOM 1631 C C . VAL A 1 206 ? -3.182 7.616 -12.895 1.00 97.88 206 VAL A C 1
ATOM 1633 O O . VAL A 1 206 ? -2.719 6.952 -13.812 1.00 97.88 206 VAL A O 1
ATOM 1636 N N . TYR A 1 207 ? -2.967 8.933 -12.811 1.00 97.44 207 TYR A N 1
ATOM 1637 C CA . TYR A 1 207 ? -2.186 9.684 -13.801 1.00 97.44 207 TYR A CA 1
ATOM 1638 C C . TYR A 1 207 ? -0.681 9.435 -13.680 1.00 97.44 207 TYR A C 1
ATOM 1640 O O . TYR A 1 207 ? 0.033 9.499 -14.672 1.00 97.44 207 TYR A O 1
ATOM 1648 N N . GLY A 1 208 ? -0.199 9.163 -12.463 1.00 97.50 208 GLY A N 1
ATOM 1649 C CA . GLY A 1 208 ? 1.194 8.794 -12.218 1.00 97.50 208 GLY A CA 1
ATOM 1650 C C . GLY A 1 208 ? 2.220 9.866 -12.563 1.00 97.50 208 GLY A C 1
ATOM 1651 O O . GLY A 1 208 ? 3.340 9.521 -12.923 1.00 97.50 208 GLY A O 1
ATOM 1652 N N . SER A 1 209 ? 1.860 11.153 -12.495 1.00 97.69 209 SER A N 1
ATOM 1653 C CA . SER A 1 209 ? 2.739 12.253 -12.918 1.00 97.69 209 SER A CA 1
ATOM 1654 C C . SER A 1 209 ? 4.078 12.273 -12.174 1.00 97.69 209 SER A C 1
ATOM 1656 O O . SER A 1 209 ? 5.099 12.604 -12.765 1.00 97.69 209 SER A O 1
ATOM 1658 N N . VAL A 1 210 ? 4.079 11.890 -10.893 1.00 97.81 210 VAL A N 1
ATOM 1659 C CA . VAL A 1 210 ? 5.306 11.702 -10.105 1.00 97.81 210 VAL A CA 1
ATOM 1660 C C . VAL A 1 210 ? 5.767 10.251 -10.228 1.00 97.81 210 VAL A C 1
ATOM 1662 O O . VAL A 1 210 ? 6.777 9.981 -10.874 1.00 97.81 210 VAL A O 1
ATOM 1665 N N . ASP A 1 211 ? 4.988 9.325 -9.670 1.00 97.50 211 ASP A N 1
ATOM 1666 C CA . ASP A 1 211 ? 5.240 7.885 -9.694 1.00 97.50 211 ASP A CA 1
ATOM 1667 C C . ASP A 1 211 ? 4.410 7.205 -10.807 1.00 97.50 211 ASP A C 1
ATOM 1669 O O . ASP A 1 211 ? 3.182 7.126 -10.657 1.00 97.50 211 ASP A O 1
ATOM 1673 N N . PRO A 1 212 ? 5.019 6.743 -11.923 1.00 98.06 212 PRO A N 1
ATOM 1674 C CA . PRO A 1 212 ? 6.449 6.799 -12.279 1.00 98.06 212 PRO A CA 1
ATOM 1675 C C . PRO A 1 212 ? 6.848 7.856 -13.307 1.00 98.06 212 PRO A C 1
ATOM 1677 O O . PRO A 1 212 ? 8.028 7.952 -13.653 1.00 98.06 212 PRO A O 1
ATOM 1680 N N . THR A 1 213 ? 5.890 8.593 -13.868 1.00 98.38 213 THR A N 1
ATOM 1681 C CA . THR A 1 213 ? 6.065 9.281 -15.159 1.00 98.38 213 THR A CA 1
ATOM 1682 C C . THR A 1 213 ? 7.177 10.326 -15.130 1.00 98.38 213 THR A C 1
ATOM 1684 O O . THR A 1 213 ? 7.812 10.561 -16.156 1.00 98.38 213 THR A O 1
ATOM 1687 N N . SER A 1 214 ? 7.483 10.907 -13.967 1.00 98.31 214 SER A N 1
ATOM 1688 C CA . SER A 1 214 ? 8.631 11.811 -13.828 1.00 98.31 214 SER A CA 1
ATOM 1689 C C . SER A 1 214 ? 9.965 11.104 -14.123 1.00 98.31 214 SER A C 1
ATOM 1691 O O . SER A 1 214 ? 10.803 11.638 -14.849 1.00 98.31 214 SER A O 1
ATOM 1693 N N . GLY A 1 215 ? 10.127 9.862 -13.658 1.00 98.19 215 GLY A N 1
ATOM 1694 C CA . GLY A 1 215 ? 11.259 9.001 -13.998 1.00 98.19 215 GLY A CA 1
ATOM 1695 C C . GLY A 1 215 ? 11.225 8.533 -15.452 1.00 98.19 215 GLY A C 1
ATOM 1696 O O . GLY A 1 215 ? 12.271 8.473 -16.095 1.00 98.19 215 GLY A O 1
ATOM 1697 N N . THR A 1 216 ? 10.037 8.268 -16.006 1.00 97.69 216 THR A N 1
ATOM 1698 C CA . THR A 1 216 ? 9.896 7.901 -17.425 1.00 97.69 216 THR A CA 1
ATOM 1699 C C . THR A 1 216 ? 10.359 9.043 -18.327 1.00 97.69 216 THR A C 1
ATOM 1701 O O . THR A 1 216 ? 11.099 8.806 -19.279 1.00 97.69 216 THR A O 1
ATOM 1704 N N . ALA A 1 217 ? 9.972 10.282 -18.012 1.00 97.81 217 ALA A N 1
ATOM 1705 C CA . ALA A 1 217 ? 10.389 11.471 -18.748 1.00 97.81 217 ALA A CA 1
ATOM 1706 C C . ALA A 1 217 ? 11.913 11.654 -18.707 1.00 97.81 217 ALA A C 1
ATOM 1708 O O . ALA A 1 217 ? 12.534 11.824 -19.754 1.00 97.81 217 ALA A O 1
ATOM 1709 N N . ALA A 1 218 ? 12.523 11.534 -17.522 1.00 97.25 218 ALA A N 1
ATOM 1710 C CA . ALA A 1 218 ? 13.975 11.602 -17.377 1.00 97.25 218 ALA A CA 1
ATOM 1711 C C . ALA A 1 218 ? 14.695 10.497 -18.174 1.00 97.25 218 ALA A C 1
ATOM 1713 O O . ALA A 1 218 ? 15.678 10.770 -18.856 1.00 97.25 218 ALA A O 1
ATOM 1714 N N . MET A 1 219 ? 14.191 9.258 -18.130 1.00 95.94 219 MET A N 1
ATOM 1715 C CA . MET A 1 219 ? 14.768 8.131 -18.870 1.00 95.94 219 MET A CA 1
ATOM 1716 C C . MET A 1 219 ? 14.699 8.343 -20.388 1.00 95.94 219 MET A C 1
ATOM 1718 O O . MET A 1 219 ? 15.665 8.050 -21.088 1.00 95.94 219 MET A O 1
ATOM 1722 N N . ILE A 1 220 ? 13.576 8.852 -20.903 1.00 94.75 220 ILE A N 1
ATOM 1723 C CA . ILE A 1 220 ? 13.421 9.145 -22.335 1.00 94.75 220 ILE A CA 1
ATOM 1724 C C . ILE A 1 220 ? 14.425 10.211 -22.779 1.00 94.75 220 ILE A C 1
ATOM 1726 O O . ILE A 1 220 ? 15.065 10.027 -23.811 1.00 94.75 220 ILE A O 1
ATOM 1730 N N . GLU A 1 221 ? 14.599 11.278 -21.998 1.00 96.56 221 GLU A N 1
ATOM 1731 C CA . GLU A 1 221 ? 15.542 12.351 -22.330 1.00 96.56 221 GLU A CA 1
ATOM 1732 C C . GLU A 1 221 ? 16.992 11.858 -22.330 1.00 96.56 221 GLU A C 1
ATOM 1734 O O . GLU A 1 221 ? 17.730 12.104 -23.281 1.00 96.56 221 GLU A O 1
ATOM 1739 N N . VAL A 1 222 ? 17.396 11.088 -21.312 1.00 94.88 222 VAL A N 1
ATOM 1740 C CA . VAL A 1 222 ? 18.735 10.477 -21.278 1.00 94.88 222 VAL A CA 1
ATOM 1741 C C . VAL A 1 222 ? 18.962 9.616 -22.520 1.00 94.88 222 VAL A C 1
ATOM 1743 O O . VAL A 1 222 ? 19.993 9.748 -23.173 1.00 94.88 222 VAL A O 1
ATOM 1746 N N . ASN A 1 223 ? 17.987 8.782 -22.887 1.00 90.88 223 ASN A N 1
ATOM 1747 C CA . ASN A 1 223 ? 18.098 7.910 -24.054 1.00 90.88 223 ASN A CA 1
ATOM 1748 C C . ASN A 1 223 ? 18.154 8.687 -25.378 1.00 90.88 223 ASN A C 1
ATOM 1750 O O . ASN A 1 223 ? 18.822 8.237 -26.303 1.00 90.88 223 ASN A O 1
ATOM 1754 N N . ALA A 1 224 ? 17.487 9.839 -25.478 1.00 90.06 224 ALA A N 1
ATOM 1755 C CA . ALA A 1 224 ? 17.524 10.686 -26.671 1.00 90.06 224 ALA A CA 1
ATOM 1756 C C . ALA A 1 224 ? 18.893 11.355 -26.893 1.00 90.06 224 ALA A C 1
ATOM 1758 O O . ALA A 1 224 ? 19.228 11.706 -28.023 1.00 90.06 224 ALA A O 1
ATOM 1759 N N . LEU A 1 225 ? 19.676 11.529 -25.824 1.00 92.81 225 LEU A N 1
ATOM 1760 C CA . LEU A 1 225 ? 20.996 12.161 -25.858 1.00 92.81 225 LEU A CA 1
ATOM 1761 C C . LEU A 1 225 ? 22.149 11.162 -26.022 1.00 92.81 225 LEU A C 1
ATOM 1763 O O . LEU A 1 225 ? 23.273 11.581 -26.311 1.00 92.81 225 LEU A O 1
ATOM 1767 N N . LEU A 1 226 ? 21.906 9.863 -25.824 1.00 87.38 226 LEU A N 1
ATOM 1768 C CA . LEU A 1 226 ? 22.934 8.848 -26.028 1.00 87.38 226 LEU A CA 1
ATOM 1769 C C . LEU A 1 226 ? 23.259 8.732 -27.528 1.00 87.38 226 LEU A C 1
ATOM 1771 O O . LEU A 1 226 ? 22.344 8.571 -28.338 1.00 87.38 226 LEU A O 1
ATOM 1775 N N . PRO A 1 227 ? 24.544 8.811 -27.918 1.00 72.62 227 PRO A N 1
ATOM 1776 C CA . PRO A 1 227 ? 24.938 8.608 -29.304 1.00 72.62 227 PRO A CA 1
ATOM 1777 C C . PRO A 1 227 ? 24.663 7.152 -29.703 1.00 72.62 227 PRO A C 1
ATOM 1779 O O . PRO A 1 227 ? 25.044 6.231 -28.977 1.00 72.62 227 PRO A O 1
ATOM 1782 N N . VAL A 1 228 ? 23.984 6.977 -30.839 1.00 65.44 228 VAL A N 1
ATOM 1783 C CA . VAL A 1 228 ? 23.703 5.675 -31.469 1.00 65.44 228 VAL A CA 1
ATOM 1784 C C . VAL A 1 228 ? 24.852 5.274 -32.381 1.00 65.44 228 VAL A C 1
ATOM 1786 O O . VAL A 1 228 ? 25.370 6.175 -33.084 1.00 65.44 228 VAL A O 1
#

pLDDT: mean 94.05, std 5.6, range [64.88, 98.69]

Sequen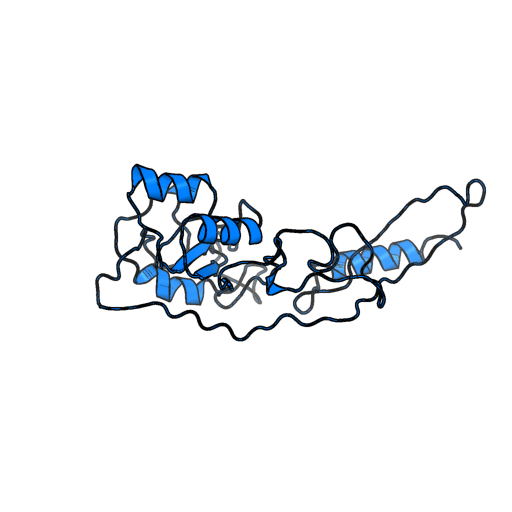ce (228 aa):
MIYVNYGREEDFHWLKTEQNVDFEGSVVIARYGKIFRADKVTLAAKYGAKAAILYSDPYDSSSPTDNSSYPDSWWLPSTGVQRGTVKGVDGDPTTPMYPSLDSAFRVLPEESAYLPKIPVHSISYGDAANFLQRLGGEEVPEPWRGSIPGVTYRFGGEFPESDLKVKVHITTHNVRRKTYNVIGYIDGAVEPDRYVVSGNHRDAWVYGSVDPTSGTAAMIEVNALLPV

InterPro domains:
  IPR003137 PA domain [PF02225] (3-86)
  IPR039373 Transferrin receptor protein 1/Glutamate carboxypeptidase 2-like [PTHR10404] (2-222)
  IPR046450 PA domain superfamily [SSF52025] (2-183)

Secondary structure (DSSP, 8-state):
-EE-TT--HHHHHHHHHTS----TTPEEEEES-SS-HHHHHHHHHHTT-SEEEEE--HHHHS-SS----TTTSSSPPTT--------SSSS-TTSTTS---TT-----GGG-TTS-SS-EEEE-HHHHHHHHTT--SSBPPGGG----TT---B-BSS-TTSS-------------------------SS-TTS----------SSS-TTTTHHHHHHHHHHHHHS--